Protein AF-A0A518EMJ4-F1 (afdb_monomer)

Organism: NCBI:txid2528018

Mean predicted aligned error: 8.9 Å

Foldseek 3Di:
DDDDDDDDDDDDDPPDPCPPPQAWFFDFDFAWDDFPLRRFKDKTKGHALALVVLTIKIKIAPADAFWKKWKKKAQAFDWDPCPPVAPIIDGHDPWIFTPPVDIDTCHPRRMDMDRDRQCFTGTPVGGHHDAAQGKMKMKMKIWGADPVGTHITIHGIIMGGRHHDQDAQQPAVVVLQQQQFFQGGRNQCQQDPPHVVQHHCHDHSVSNLVRAEQDADPDPQRGPQGCADALDLPSHQVLQLQPDVQGPTDRRPPPRGHRPGDSVSVVRCSNNGVHD

Radius of gyration: 27.5 Å; Cα contacts (8 Å, |Δi|>4): 639; chains: 1; bounding box: 57×83×75 Å

Nearest PDB structures (foldseek):
  8hre-assembly1_A  TM=3.319E-01  e=3.254E+00  Escherichia phage DT57C
  4zxb-assembly1_E  TM=2.803E-01  e=1.426E+00  Homo sapiens
  6hdv-assembly1_A  TM=2.742E-01  e=1.345E+00  Afifella pfennigii
  6pxv-assembly1_C  TM=2.688E-01  e=1.805E+00  Homo sapiens
  6h3j-assembly1_C  TM=2.020E-01  e=8.857E+00  Flavobacterium johnsoniae

Sequence (276 aa):
MKYFPSTLVALLAVTLAQAASAQQIGISFCSGSANSTGGPSVMVAAGSTNVSQNDVTLACSSLPQNVLGYFLVAPEADFVLNPGGSSGNLCIGGGIGRYAGSVLSSGSTGSVQFPVDLTSIPSPNGNVTVMPGEDFYFQFWHRDTSPTGATSNFSPGYVIDFAPAAPTFAADIWPMLAQSNIGAPACIICHGANGSGGLNLGFTAPMAYNALVNVSSTSGNCAGSIYVVPGDPSSSLMYDKLTNTPPSCGASMPFGGTFAGDTSLIRDWILSGAGM

Structure (mmCIF, N/CA/C/O backbone):
data_AF-A0A518EMJ4-F1
#
_entry.id   AF-A0A518EMJ4-F1
#
loop_
_atom_site.group_PDB
_atom_site.id
_atom_site.type_symbol
_atom_site.label_atom_id
_atom_site.label_alt_id
_atom_site.label_comp_id
_atom_site.label_asym_id
_atom_site.label_entity_id
_atom_site.label_seq_id
_atom_site.pdbx_PDB_ins_code
_atom_site.Cartn_x
_atom_site.Cartn_y
_atom_site.Cartn_z
_atom_site.occupancy
_atom_site.B_iso_or_equiv
_atom_site.auth_seq_id
_atom_site.auth_comp_id
_atom_site.auth_asym_id
_atom_site.auth_atom_id
_atom_site.pdbx_PDB_model_num
ATOM 1 N N . MET A 1 1 ? 23.838 -65.970 -1.223 1.00 37.06 1 MET A N 1
ATOM 2 C CA . MET A 1 1 ? 23.940 -64.606 -1.795 1.00 37.06 1 MET A CA 1
ATOM 3 C C . MET A 1 1 ? 22.702 -63.856 -1.323 1.00 37.06 1 MET A C 1
ATOM 5 O O . MET A 1 1 ? 21.617 -64.293 -1.647 1.00 37.06 1 MET A O 1
ATOM 9 N N . LYS A 1 2 ? 22.798 -63.051 -0.264 1.00 37.56 2 LYS A N 1
ATOM 10 C CA . LYS A 1 2 ? 23.221 -61.635 -0.228 1.00 37.56 2 LYS A CA 1
ATOM 11 C C . LYS A 1 2 ? 22.002 -60.679 -0.294 1.00 37.56 2 LYS A C 1
ATOM 13 O O . LYS A 1 2 ? 21.461 -60.467 -1.365 1.00 37.56 2 LYS A O 1
ATOM 18 N N . TYR A 1 3 ? 21.728 -60.079 0.872 1.00 32.44 3 TYR A N 1
ATOM 19 C CA . TYR A 1 3 ? 21.207 -58.728 1.166 1.00 32.44 3 TYR A CA 1
ATOM 20 C C . TYR A 1 3 ? 19.696 -58.404 1.314 1.00 32.44 3 TYR A C 1
ATOM 22 O O . TYR A 1 3 ? 18.847 -58.772 0.516 1.00 32.44 3 TYR A O 1
ATOM 30 N N . PHE A 1 4 ? 19.485 -57.678 2.423 1.00 37.44 4 PHE A N 1
ATOM 31 C CA . PHE A 1 4 ? 18.344 -57.073 3.134 1.00 37.44 4 PHE A CA 1
ATOM 32 C C . PHE A 1 4 ? 17.550 -55.966 2.375 1.00 37.44 4 PHE A C 1
ATOM 34 O O . PHE A 1 4 ? 17.957 -55.577 1.283 1.00 37.44 4 PHE A O 1
ATOM 41 N N . PRO A 1 5 ? 16.417 -55.467 2.938 1.00 43.94 5 PRO A N 1
ATOM 42 C CA . PRO A 1 5 ? 15.309 -54.818 2.229 1.00 43.94 5 PRO A CA 1
ATOM 43 C C . PRO A 1 5 ? 15.502 -53.306 2.043 1.00 43.94 5 PRO A C 1
ATOM 45 O O . PRO A 1 5 ? 16.275 -52.677 2.761 1.00 43.94 5 PRO A O 1
ATOM 48 N N . SER A 1 6 ? 14.743 -52.706 1.120 1.00 42.66 6 SER A N 1
ATOM 49 C CA . SER A 1 6 ? 14.658 -51.250 0.984 1.00 42.66 6 SER A CA 1
ATOM 50 C C . SER A 1 6 ? 13.206 -50.794 1.102 1.00 42.66 6 SER A C 1
ATOM 52 O O . SER A 1 6 ? 12.351 -51.096 0.272 1.00 42.66 6 SER A O 1
ATOM 54 N N . THR A 1 7 ? 12.950 -50.105 2.206 1.00 40.25 7 THR A N 1
ATOM 55 C CA . THR A 1 7 ? 11.782 -49.283 2.507 1.00 40.25 7 THR A CA 1
ATOM 56 C C . THR A 1 7 ? 11.542 -48.260 1.399 1.00 40.25 7 THR A C 1
ATOM 58 O O . THR A 1 7 ? 12.339 -47.334 1.240 1.00 40.25 7 THR A O 1
ATOM 61 N N . LEU A 1 8 ? 10.430 -48.382 0.668 1.00 40.44 8 LEU A N 1
ATOM 62 C CA . LEU A 1 8 ? 9.963 -47.304 -0.198 1.00 40.44 8 LEU A CA 1
ATOM 63 C C . LEU A 1 8 ? 9.140 -46.311 0.633 1.00 40.44 8 LEU A C 1
ATOM 65 O O . LEU A 1 8 ? 7.996 -46.553 1.006 1.00 40.44 8 LEU A O 1
ATOM 69 N N . VAL A 1 9 ? 9.837 -45.233 0.971 1.00 44.66 9 VAL A N 1
ATOM 70 C CA . VAL A 1 9 ? 9.407 -43.886 1.349 1.00 44.66 9 VAL A CA 1
ATOM 71 C C . VAL A 1 9 ? 7.919 -43.586 1.107 1.00 44.66 9 VAL A C 1
ATOM 73 O O . VAL A 1 9 ? 7.450 -43.537 -0.028 1.00 44.66 9 VAL A O 1
ATOM 76 N N . ALA A 1 10 ? 7.206 -43.286 2.195 1.00 43.09 10 ALA A N 1
ATOM 77 C CA . ALA A 1 10 ? 5.959 -42.537 2.155 1.00 43.09 10 ALA A CA 1
ATOM 78 C C . ALA A 1 10 ? 6.258 -41.104 1.687 1.00 43.09 10 ALA A C 1
ATOM 80 O O . ALA A 1 10 ? 6.980 -40.376 2.370 1.00 43.09 10 ALA A O 1
ATOM 81 N N . LEU A 1 11 ? 5.716 -40.696 0.537 1.00 35.22 11 LEU A N 1
ATOM 82 C CA . LEU A 1 11 ? 5.790 -39.314 0.067 1.00 35.22 11 LEU A CA 1
ATOM 83 C C . LEU A 1 11 ? 4.379 -38.729 -0.083 1.00 35.22 11 LEU A C 1
ATOM 85 O O . LEU A 1 11 ? 3.596 -39.151 -0.927 1.00 35.22 11 LEU A O 1
ATOM 89 N N . LEU A 1 12 ? 4.103 -37.796 0.828 1.00 37.62 12 LEU A N 1
ATOM 90 C CA . LEU A 1 12 ? 3.128 -36.707 0.843 1.00 37.62 12 LEU A CA 1
ATOM 91 C C . LEU A 1 12 ? 2.027 -36.671 -0.233 1.00 37.62 12 LEU A C 1
ATOM 93 O O . LEU A 1 12 ? 2.274 -36.374 -1.397 1.00 37.62 12 LEU A O 1
ATOM 97 N N . ALA A 1 13 ? 0.784 -36.700 0.246 1.00 38.31 13 ALA A N 1
ATOM 98 C CA . ALA A 1 13 ? -0.301 -35.912 -0.329 1.00 38.31 13 ALA A CA 1
ATOM 99 C C . ALA A 1 13 ? -1.017 -35.162 0.806 1.00 38.31 13 ALA A C 1
ATOM 101 O O . ALA A 1 13 ? -2.111 -35.527 1.225 1.00 38.31 13 ALA A O 1
ATOM 102 N N . VAL A 1 14 ? -0.370 -34.122 1.346 1.00 35.50 14 VAL A N 1
ATOM 103 C CA . VAL A 1 14 ? -1.102 -33.072 2.065 1.00 35.50 14 VAL A CA 1
ATOM 104 C C . VAL A 1 14 ? -1.681 -32.176 0.977 1.00 35.50 14 VAL A C 1
ATOM 106 O O . VAL A 1 14 ? -0.983 -31.349 0.398 1.00 35.50 14 VAL A O 1
ATOM 109 N N . THR A 1 15 ? -2.939 -32.415 0.620 1.00 41.97 15 THR A N 1
ATOM 110 C CA . THR A 1 15 ? -3.681 -31.536 -0.281 1.00 41.97 15 THR A CA 1
ATOM 111 C C . THR A 1 15 ? -3.827 -30.171 0.381 1.00 41.97 15 THR A C 1
ATOM 113 O O . THR A 1 15 ? -4.348 -30.071 1.492 1.00 41.97 15 THR A O 1
ATOM 116 N N . LEU A 1 16 ? -3.339 -29.146 -0.315 1.00 39.84 16 LEU A N 1
ATOM 117 C CA . LEU A 1 16 ? -3.425 -27.729 0.017 1.00 39.84 16 LEU A CA 1
ATOM 118 C C . LEU A 1 16 ? -4.871 -27.332 0.346 1.00 39.84 16 LEU A C 1
ATOM 120 O O . LEU A 1 16 ? -5.654 -27.003 -0.540 1.00 39.84 16 LEU A O 1
ATOM 124 N N . ALA A 1 17 ? -5.210 -27.294 1.631 1.00 34.31 17 ALA A N 1
ATOM 125 C CA . ALA A 1 17 ? -6.275 -26.434 2.120 1.00 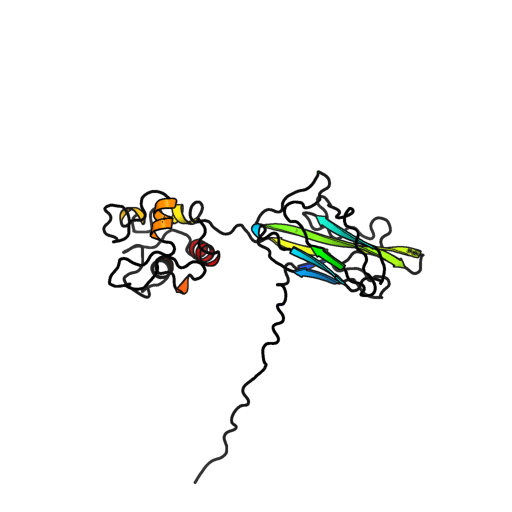34.31 17 ALA A CA 1
ATOM 126 C C . ALA A 1 17 ? -5.706 -25.014 2.262 1.00 34.31 17 ALA A C 1
ATOM 128 O O . ALA A 1 17 ? -5.586 -24.485 3.362 1.00 34.31 17 ALA A O 1
ATOM 129 N N . GLN A 1 18 ? -5.316 -24.402 1.142 1.00 36.72 18 GLN A N 1
ATOM 130 C CA . GLN A 1 18 ? -5.099 -22.962 1.098 1.00 36.72 18 GLN A CA 1
ATOM 131 C C . GLN A 1 18 ? -6.475 -22.328 0.871 1.00 36.72 18 GLN A C 1
ATOM 133 O O . GLN A 1 18 ? -6.820 -21.900 -0.228 1.00 36.72 18 GLN A O 1
ATOM 138 N N . ALA A 1 19 ? -7.303 -22.295 1.919 1.00 37.66 19 ALA A N 1
ATOM 139 C CA . ALA A 1 19 ? -8.223 -21.173 2.021 1.00 37.66 19 ALA A CA 1
ATOM 140 C C . ALA A 1 19 ? -7.326 -19.935 1.979 1.00 37.66 19 ALA A C 1
ATOM 142 O O . ALA A 1 19 ? -6.338 -19.895 2.716 1.00 37.66 19 ALA A O 1
ATOM 143 N N . ALA A 1 20 ? -7.584 -19.013 1.053 1.00 41.19 20 ALA A N 1
ATOM 144 C CA . ALA A 1 20 ? -6.852 -17.765 0.957 1.00 41.19 20 ALA A CA 1
ATOM 145 C C . ALA A 1 20 ? -6.819 -17.132 2.352 1.00 41.19 20 ALA A C 1
ATOM 147 O O . ALA A 1 20 ? -7.816 -16.592 2.828 1.00 41.19 20 ALA A O 1
ATOM 148 N N . SER A 1 21 ? -5.680 -17.268 3.032 1.00 44.16 21 SER A N 1
ATOM 149 C CA . SER A 1 21 ? -5.309 -16.359 4.095 1.00 44.16 21 SER A CA 1
ATOM 150 C C . SER A 1 21 ? -5.267 -15.023 3.382 1.00 44.16 21 SER A C 1
ATOM 152 O O . SER A 1 21 ? -4.354 -14.792 2.588 1.00 44.16 21 SER A O 1
ATOM 154 N N . ALA A 1 22 ? -6.323 -14.219 3.529 1.00 54.44 22 ALA A N 1
ATOM 155 C CA . ALA A 1 22 ? -6.248 -12.814 3.182 1.00 54.44 22 ALA A CA 1
ATOM 156 C C . ALA A 1 22 ? -4.970 -12.329 3.862 1.00 54.44 22 ALA A C 1
ATOM 158 O O . ALA A 1 22 ? -4.845 -12.486 5.078 1.00 54.44 22 ALA A O 1
ATOM 159 N N . GLN A 1 23 ? -3.982 -11.944 3.054 1.00 78.94 23 GLN A N 1
ATOM 160 C CA . GLN A 1 23 ? -2.608 -11.759 3.496 1.00 78.94 23 GLN A CA 1
ATOM 161 C C . GLN A 1 23 ? -2.627 -10.907 4.759 1.00 78.94 23 GLN A C 1
ATOM 163 O O . GLN A 1 23 ? -3.069 -9.759 4.718 1.00 78.94 23 GLN A O 1
ATOM 168 N N . GLN A 1 24 ? -2.244 -11.500 5.893 1.00 91.69 24 GLN A N 1
ATOM 169 C CA . GLN A 1 24 ? -2.189 -10.749 7.133 1.00 91.69 24 GLN A CA 1
ATOM 170 C C . GLN A 1 24 ? -1.117 -9.677 6.955 1.00 91.69 24 GLN A C 1
ATOM 172 O O . GLN A 1 24 ? 0.019 -9.986 6.594 1.00 91.69 24 GLN A O 1
ATOM 177 N N . ILE A 1 25 ? -1.499 -8.428 7.184 1.00 96.12 25 ILE A N 1
ATOM 178 C CA . ILE A 1 25 ? -0.614 -7.269 7.103 1.00 96.12 25 ILE A CA 1
ATOM 179 C C . ILE A 1 25 ? -0.417 -6.688 8.495 1.00 96.12 25 ILE A C 1
ATOM 181 O O . ILE A 1 25 ? -1.280 -6.833 9.366 1.00 96.12 25 ILE A O 1
ATOM 185 N N . GLY A 1 26 ? 0.718 -6.029 8.699 1.00 96.81 26 GLY A N 1
ATOM 186 C CA . GLY A 1 26 ? 1.056 -5.396 9.967 1.00 96.81 26 GLY A CA 1
ATOM 187 C C . GLY A 1 26 ? 1.336 -6.369 11.114 1.00 96.81 26 GLY A C 1
ATOM 188 O O . GLY A 1 26 ? 1.289 -7.592 10.963 1.00 96.81 26 GLY A O 1
ATOM 189 N N . ILE A 1 27 ? 1.641 -5.802 12.279 1.00 96.44 27 ILE A N 1
ATOM 190 C CA . ILE A 1 27 ? 2.005 -6.545 13.488 1.00 96.44 27 ILE A CA 1
ATOM 191 C C . ILE A 1 27 ? 1.440 -5.885 14.748 1.00 96.44 27 ILE A C 1
ATOM 193 O O . ILE A 1 27 ? 1.233 -4.675 14.817 1.00 96.44 27 ILE A O 1
ATOM 197 N N . SER A 1 28 ? 1.233 -6.687 15.793 1.00 96.88 28 SER A N 1
ATOM 198 C CA . SER A 1 28 ? 0.942 -6.166 17.130 1.00 96.88 28 SER A CA 1
ATOM 199 C C . SER A 1 28 ? 2.235 -5.655 17.772 1.00 96.88 28 SER A C 1
ATOM 201 O O . SER A 1 28 ? 3.187 -6.420 17.902 1.00 96.88 28 SER A O 1
ATOM 203 N N . PHE A 1 29 ? 2.257 -4.400 18.226 1.00 97.19 29 PHE A N 1
ATOM 204 C CA . PHE A 1 29 ? 3.436 -3.786 18.865 1.00 97.19 29 PHE A CA 1
ATOM 205 C C . PHE A 1 29 ? 3.233 -3.480 20.359 1.00 97.19 29 PHE A C 1
ATOM 207 O O . PHE A 1 29 ? 4.201 -3.335 21.100 1.00 97.19 29 PHE A O 1
ATOM 214 N N . CYS A 1 30 ? 1.982 -3.403 20.818 1.00 95.31 30 CYS A N 1
ATOM 215 C CA . CYS A 1 30 ? 1.628 -3.181 22.220 1.00 95.31 30 CYS A CA 1
ATOM 216 C C . CYS A 1 30 ? 0.661 -4.270 22.678 1.00 95.31 30 CYS A C 1
ATOM 218 O O . CYS A 1 30 ? -0.264 -4.602 21.940 1.00 95.31 30 CYS A O 1
ATOM 220 N N . SER A 1 31 ? 0.836 -4.817 23.881 1.00 94.75 31 SER A N 1
ATOM 221 C CA . SER A 1 31 ? -0.082 -5.820 24.429 1.00 94.75 31 SER A CA 1
ATOM 222 C C . SER A 1 31 ? -1.390 -5.192 24.923 1.00 94.75 31 SER A C 1
ATOM 224 O O . SER A 1 31 ? -1.417 -4.076 25.439 1.00 94.75 31 SER A O 1
ATOM 226 N N . GLY A 1 32 ? -2.495 -5.925 24.772 1.00 93.75 32 GLY A N 1
ATOM 227 C CA . GLY A 1 32 ? -3.792 -5.545 25.334 1.00 93.75 32 GLY A CA 1
ATOM 228 C C . GLY A 1 32 ? -3.930 -5.979 26.796 1.00 93.75 32 GLY A C 1
ATOM 229 O O . GLY A 1 32 ? -3.384 -7.010 27.197 1.00 93.75 32 GLY A O 1
ATOM 230 N N . SER A 1 33 ? -4.701 -5.225 27.580 1.00 97.12 33 SER A N 1
ATOM 231 C CA . SER A 1 33 ? -5.166 -5.663 28.903 1.00 97.12 33 SER A CA 1
ATOM 232 C C . SER A 1 33 ? -6.286 -6.696 28.761 1.00 97.12 33 SER A C 1
ATOM 234 O O . SER A 1 33 ? -7.012 -6.702 27.767 1.00 97.12 33 SER A O 1
ATOM 236 N N . ALA A 1 34 ? -6.470 -7.548 29.774 1.00 97.75 34 ALA A N 1
ATOM 237 C CA . ALA A 1 34 ? -7.623 -8.441 29.816 1.00 97.75 34 ALA A CA 1
ATOM 238 C C . ALA A 1 34 ? -8.934 -7.640 29.881 1.00 97.75 34 ALA A C 1
ATOM 240 O O . ALA A 1 34 ? -9.019 -6.652 30.613 1.00 97.75 34 ALA A O 1
ATOM 241 N N . ASN A 1 35 ? -9.940 -8.067 29.120 1.00 97.62 35 ASN A N 1
ATOM 242 C CA . ASN A 1 35 ? -11.309 -7.556 29.209 1.00 97.62 35 ASN A CA 1
ATOM 243 C C . ASN A 1 35 ? -12.196 -8.509 30.030 1.00 97.62 35 ASN A C 1
ATOM 245 O O . ASN A 1 35 ? -11.711 -9.517 30.552 1.00 97.62 35 ASN A O 1
ATOM 249 N N . SER A 1 36 ? -13.496 -8.224 30.157 1.00 97.69 36 SER A N 1
ATOM 250 C CA . SER A 1 36 ? -14.432 -9.066 30.932 1.00 97.69 36 SER A CA 1
ATOM 251 C C . SER A 1 36 ? -14.567 -10.524 30.469 1.00 97.69 36 SER A C 1
ATOM 253 O O . SER A 1 36 ? -15.137 -11.334 31.199 1.00 97.69 36 SER A O 1
ATOM 255 N N . THR A 1 37 ? -14.015 -10.901 29.312 1.00 96.94 37 THR A N 1
ATOM 256 C CA . THR A 1 37 ? -13.908 -12.310 28.890 1.00 96.94 37 THR A CA 1
ATOM 257 C C . THR A 1 37 ? -12.779 -13.076 29.591 1.00 96.94 37 THR A C 1
ATOM 259 O O . THR A 1 37 ? -12.697 -14.296 29.469 1.00 96.94 37 THR A O 1
ATOM 262 N N . GLY A 1 38 ? -11.915 -12.384 30.341 1.00 95.56 38 GLY A N 1
ATOM 263 C CA . GLY A 1 38 ? -10.793 -12.962 31.085 1.00 95.56 38 GLY A CA 1
ATOM 264 C C . GLY A 1 38 ? -9.448 -12.924 30.351 1.00 95.56 38 GLY A C 1
ATOM 265 O O . GLY A 1 38 ? -8.424 -13.222 30.962 1.00 95.56 38 GLY A O 1
ATOM 266 N N . GLY A 1 39 ? -9.423 -12.523 29.076 1.00 96.62 39 GLY A N 1
ATOM 267 C CA . GLY A 1 39 ? -8.205 -12.339 28.282 1.00 96.62 39 GLY A CA 1
ATOM 268 C C . GLY A 1 39 ? -8.230 -11.050 27.455 1.00 96.62 39 GLY A C 1
ATOM 269 O O . GLY A 1 39 ? -9.256 -10.364 27.414 1.00 96.62 39 GLY A O 1
ATOM 270 N N . PRO A 1 40 ? -7.099 -10.662 26.839 1.00 97.56 40 PRO A N 1
ATOM 271 C CA . PRO A 1 40 ? -7.067 -9.518 25.940 1.00 97.56 40 PRO A CA 1
ATOM 272 C C . PRO A 1 40 ? -7.821 -9.818 24.644 1.00 97.56 40 PRO A C 1
ATOM 274 O O . PRO A 1 40 ? -7.902 -10.967 24.200 1.00 97.56 40 PRO A O 1
ATOM 277 N N . SER A 1 41 ? -8.330 -8.763 24.009 1.00 97.88 41 SER A N 1
ATOM 278 C CA . SER A 1 41 ? -8.806 -8.877 22.628 1.00 97.88 41 SER A CA 1
ATOM 279 C C . 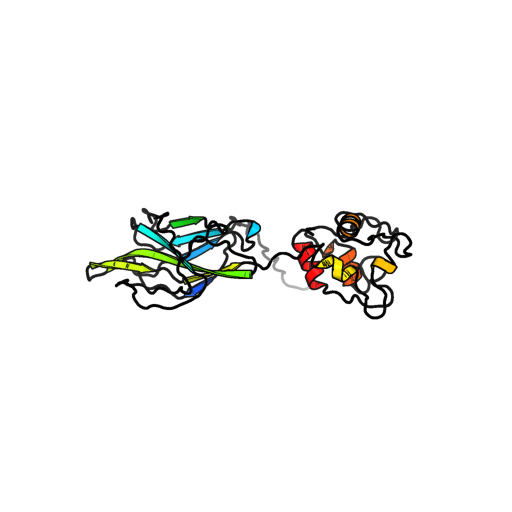SER A 1 41 ? -7.641 -9.138 21.665 1.00 97.88 41 SER A C 1
ATOM 281 O O . SER A 1 41 ? -6.475 -8.926 22.001 1.00 97.88 41 SER A O 1
ATOM 283 N N . VAL A 1 42 ? -7.951 -9.624 20.467 1.00 97.31 42 VAL A N 1
ATOM 284 C CA . VAL A 1 42 ? -6.968 -9.947 19.424 1.00 97.31 42 VAL A CA 1
ATOM 285 C C . VAL A 1 42 ? -7.198 -9.029 18.237 1.00 97.31 42 VAL A C 1
ATOM 287 O O . VAL A 1 42 ? -8.324 -8.927 17.763 1.00 97.31 42 VAL A O 1
ATOM 290 N N . MET A 1 43 ? -6.131 -8.391 17.762 1.00 97.19 43 MET A N 1
ATOM 291 C CA . MET A 1 43 ? -6.135 -7.522 16.586 1.00 97.19 43 MET A CA 1
ATOM 292 C C . MET A 1 43 ? -5.390 -8.175 15.437 1.00 97.19 43 MET A C 1
ATOM 294 O O . MET A 1 43 ? -4.286 -8.684 15.629 1.00 97.19 43 MET A O 1
ATOM 298 N N . VAL A 1 44 ? -5.980 -8.104 14.251 1.00 97.31 44 VAL A N 1
ATOM 299 C CA . VAL A 1 44 ? -5.333 -8.455 12.987 1.00 97.31 44 VAL A CA 1
ATOM 300 C C . VAL A 1 44 ? -5.772 -7.478 11.902 1.00 97.31 44 VAL A C 1
ATOM 302 O O . VAL A 1 44 ? -6.829 -6.849 12.004 1.00 97.31 44 VAL A O 1
ATOM 305 N N . ALA A 1 45 ? -4.976 -7.377 10.846 1.00 97.62 45 ALA A N 1
ATOM 306 C CA . ALA A 1 45 ? -5.347 -6.691 9.620 1.00 97.62 45 ALA A CA 1
ATOM 307 C C . ALA A 1 45 ? -5.069 -7.604 8.427 1.00 97.62 45 ALA A C 1
ATOM 309 O O . ALA A 1 45 ? -4.123 -8.393 8.458 1.00 97.62 45 ALA A O 1
ATOM 310 N N . ALA A 1 46 ? -5.883 -7.499 7.384 1.00 97.06 46 ALA A N 1
ATOM 311 C CA . ALA A 1 46 ? -5.698 -8.229 6.139 1.00 97.06 46 ALA A CA 1
ATOM 312 C C . ALA A 1 46 ? -5.913 -7.314 4.931 1.00 97.06 46 ALA A C 1
ATOM 314 O O . ALA A 1 46 ? -6.612 -6.304 5.043 1.00 97.06 46 ALA A O 1
ATOM 315 N N . GLY A 1 47 ? -5.326 -7.687 3.794 1.00 95.31 47 GLY A N 1
ATOM 316 C CA . GLY A 1 47 ? -5.425 -6.944 2.538 1.00 95.31 47 GLY A CA 1
ATOM 317 C C . GLY A 1 47 ? -4.043 -6.658 1.959 1.00 95.31 47 GLY A C 1
ATOM 318 O O . GLY A 1 47 ? -3.206 -7.559 1.885 1.00 95.31 47 GLY A O 1
ATOM 319 N N . SER A 1 48 ? -3.796 -5.411 1.570 1.00 93.94 48 SER A N 1
ATOM 320 C CA . SER A 1 48 ? -2.566 -4.961 0.928 1.00 93.94 48 SER A CA 1
ATOM 321 C C . SER A 1 48 ? -1.931 -3.769 1.638 1.00 93.94 48 SER A C 1
ATOM 323 O O . SER A 1 48 ? -2.608 -2.851 2.095 1.00 93.94 48 SER A O 1
ATOM 325 N N . THR A 1 49 ? -0.599 -3.754 1.666 1.00 94.56 49 THR A N 1
ATOM 326 C CA . THR A 1 49 ? 0.198 -2.591 2.076 1.00 94.56 49 THR A CA 1
ATOM 327 C C . THR A 1 49 ? 0.455 -1.616 0.923 1.00 94.56 49 THR A C 1
ATOM 329 O O . THR A 1 49 ? 1.042 -0.560 1.141 1.00 94.56 49 THR A O 1
ATOM 332 N N . ASN A 1 50 ? 0.019 -1.918 -0.306 1.00 91.88 50 ASN A N 1
ATOM 333 C CA . ASN A 1 50 ? 0.051 -0.962 -1.410 1.00 91.88 50 ASN A CA 1
ATOM 334 C C . ASN A 1 50 ? -1.148 -0.011 -1.304 1.00 91.88 50 ASN A C 1
ATOM 336 O O . ASN A 1 50 ? -2.282 -0.386 -1.611 1.00 91.88 50 ASN A O 1
ATOM 340 N N . VAL A 1 51 ? -0.879 1.242 -0.933 1.00 93.88 51 VAL A N 1
ATOM 341 C CA . VAL A 1 51 ? -1.911 2.262 -0.686 1.00 93.88 51 VAL A CA 1
ATOM 342 C C . VAL A 1 51 ? -2.840 2.503 -1.881 1.00 93.88 51 VAL A C 1
ATOM 344 O O . VAL A 1 51 ? -4.011 2.817 -1.691 1.00 93.88 51 VAL A O 1
ATOM 347 N N . SER A 1 52 ? -2.363 2.295 -3.116 1.00 90.31 52 SER A N 1
ATOM 348 C CA . SER A 1 52 ? -3.176 2.487 -4.329 1.00 90.31 52 SER A CA 1
ATOM 349 C C . SER A 1 52 ? -4.282 1.442 -4.497 1.00 90.31 52 SER A C 1
ATOM 351 O O . SER A 1 52 ? -5.249 1.690 -5.216 1.00 90.31 52 SER A O 1
ATOM 353 N N . GLN A 1 53 ? -4.163 0.287 -3.832 1.00 93.31 53 GLN A N 1
ATOM 354 C CA . GLN A 1 53 ? -5.192 -0.752 -3.863 1.00 93.31 53 GLN A CA 1
ATOM 355 C C . GLN A 1 53 ? -6.357 -0.448 -2.916 1.00 93.31 53 GLN A C 1
ATOM 357 O O . GLN A 1 53 ? -7.431 -1.008 -3.109 1.00 93.31 53 GLN A O 1
ATOM 362 N N . ASN A 1 54 ? -6.158 0.439 -1.931 1.00 95.94 54 ASN A N 1
ATOM 363 C CA . ASN A 1 54 ? -7.148 0.801 -0.912 1.00 95.94 54 ASN A CA 1
ATOM 364 C C . ASN A 1 54 ? -7.870 -0.419 -0.303 1.00 95.94 54 ASN A C 1
ATOM 366 O O . ASN A 1 54 ? -9.092 -0.438 -0.162 1.00 95.94 54 ASN A O 1
ATOM 370 N N . ASP A 1 55 ? -7.097 -1.464 -0.004 1.00 96.25 55 ASP A N 1
ATOM 371 C CA . ASP A 1 55 ? -7.598 -2.764 0.437 1.00 96.25 55 ASP A CA 1
ATOM 372 C C . ASP A 1 55 ? -7.008 -3.093 1.806 1.00 96.25 55 ASP A C 1
ATOM 374 O O . ASP A 1 55 ? -5.980 -3.753 1.915 1.00 96.25 55 ASP A O 1
ATOM 378 N N . VAL A 1 56 ? -7.627 -2.571 2.862 1.00 97.94 56 VAL A N 1
ATOM 379 C CA . VAL A 1 56 ? -7.269 -2.890 4.246 1.00 97.94 56 VAL A CA 1
ATOM 380 C C . VAL A 1 56 ? -8.539 -3.180 5.024 1.00 97.94 56 VAL A C 1
ATOM 382 O O . VAL A 1 56 ? -9.441 -2.350 5.097 1.00 97.94 56 VAL A O 1
ATOM 385 N N . THR A 1 57 ? -8.596 -4.345 5.662 1.00 98.38 57 THR A N 1
ATOM 386 C CA . THR A 1 57 ? -9.648 -4.695 6.620 1.00 98.38 57 THR A CA 1
ATOM 387 C C . THR A 1 57 ? -9.029 -4.990 7.976 1.00 98.38 57 THR A C 1
ATOM 389 O O . THR A 1 57 ? -8.242 -5.925 8.126 1.00 98.38 57 THR A O 1
ATOM 392 N N . LEU A 1 58 ? -9.411 -4.204 8.981 1.00 98.50 58 LEU A N 1
ATOM 393 C CA . LEU A 1 58 ? -9.091 -4.464 10.381 1.00 98.50 58 LEU A CA 1
ATOM 394 C C . LEU A 1 58 ? -10.103 -5.447 10.963 1.00 98.50 58 LEU A C 1
ATOM 396 O O . LEU A 1 58 ? -11.299 -5.355 10.683 1.00 98.50 58 LEU A O 1
ATOM 400 N N . ALA A 1 59 ? -9.649 -6.338 11.836 1.00 98.19 59 ALA A N 1
ATOM 401 C CA . ALA A 1 59 ? -10.520 -7.195 12.621 1.00 98.19 59 ALA A CA 1
ATOM 402 C C . ALA A 1 59 ? -10.079 -7.223 14.085 1.00 98.19 59 ALA A C 1
ATOM 404 O O . ALA A 1 59 ? -8.888 -7.233 14.397 1.00 98.19 59 ALA A O 1
ATOM 405 N N . CYS A 1 60 ? -11.066 -7.257 14.979 1.00 98.50 60 CYS A N 1
ATOM 406 C CA . CYS A 1 60 ? -10.843 -7.402 16.411 1.00 98.50 60 CYS A CA 1
ATOM 407 C C . CYS A 1 60 ? -11.742 -8.510 16.963 1.00 98.50 60 CYS A C 1
ATOM 409 O O . CYS A 1 60 ? -12.947 -8.502 16.711 1.00 98.50 60 CYS A O 1
ATOM 411 N N . SER A 1 61 ? -11.174 -9.469 17.692 1.00 98.44 61 SER A N 1
ATOM 412 C CA . SER A 1 61 ? -11.888 -10.612 18.278 1.00 98.44 61 SER A CA 1
ATOM 413 C C . SER A 1 61 ? -11.578 -10.784 19.766 1.00 98.44 61 SER A C 1
ATOM 415 O O . SER A 1 61 ? -10.797 -10.026 20.338 1.00 98.44 61 SER A O 1
ATOM 417 N N . SER A 1 62 ? -12.196 -11.781 20.408 1.00 98.06 62 SER A N 1
ATOM 418 C CA . SER A 1 62 ? -12.122 -11.984 21.866 1.00 98.06 62 SER A CA 1
ATOM 419 C C . SER A 1 62 ? -12.638 -10.764 22.644 1.00 98.06 62 SER A C 1
ATOM 421 O O . SER A 1 62 ? -12.123 -10.397 23.700 1.00 98.06 62 SER A O 1
ATOM 423 N N . LEU A 1 63 ? -13.650 -10.102 22.081 1.00 98.50 63 LEU A N 1
ATOM 424 C CA . LEU A 1 63 ? -14.379 -9.015 22.720 1.00 98.50 63 LEU A CA 1
ATOM 425 C C . LEU A 1 63 ? -15.513 -9.588 23.580 1.00 98.50 63 LEU A C 1
ATOM 427 O O . LEU A 1 63 ? -16.056 -10.649 23.247 1.00 98.50 63 LEU A O 1
ATOM 431 N N . PRO A 1 64 ? -15.954 -8.869 24.626 1.00 98.19 64 PRO A N 1
ATOM 432 C CA . PRO A 1 64 ? -17.219 -9.178 25.277 1.00 98.19 64 PRO A CA 1
ATOM 433 C C . PRO A 1 64 ? -18.347 -9.202 24.234 1.00 98.19 64 PRO A C 1
ATOM 435 O O . PRO A 1 64 ? -18.355 -8.404 23.294 1.00 98.19 64 PRO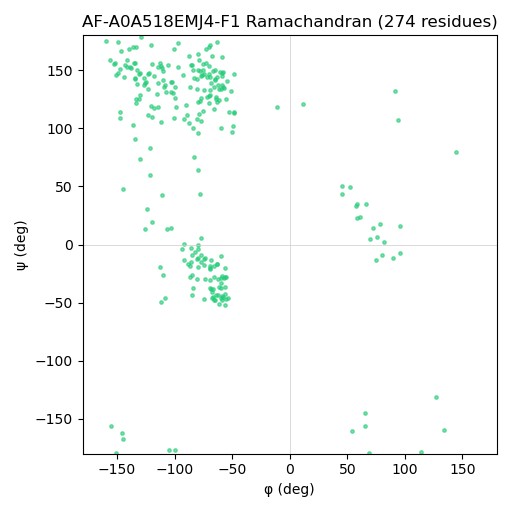 A O 1
ATOM 438 N N . GLN A 1 65 ? -19.287 -10.137 24.351 1.00 98.25 65 GLN A N 1
ATOM 439 C CA . GLN A 1 65 ? -20.385 -10.251 23.387 1.00 98.25 65 GLN A CA 1
ATOM 440 C C . GLN A 1 65 ? -21.367 -9.083 23.524 1.00 98.25 65 GLN A C 1
ATOM 442 O O . GLN A 1 65 ? -21.646 -8.616 24.626 1.00 98.25 65 GLN A O 1
ATOM 447 N N . ASN A 1 66 ? -21.944 -8.666 22.397 1.00 97.75 66 ASN A N 1
ATOM 448 C CA . ASN A 1 66 ? -22.977 -7.629 22.309 1.00 97.75 66 ASN A CA 1
ATOM 449 C C . ASN A 1 66 ? -22.562 -6.264 22.890 1.00 97.75 66 ASN A C 1
ATOM 451 O O . ASN A 1 66 ? -23.402 -5.529 23.414 1.00 97.75 66 ASN A O 1
ATOM 455 N N . VAL A 1 67 ? -21.280 -5.905 22.789 1.00 98.44 67 VAL A N 1
ATOM 456 C CA . VAL A 1 67 ? -20.782 -4.583 23.190 1.00 98.44 67 VAL A CA 1
ATOM 457 C C . VAL A 1 67 ? -20.467 -3.723 21.979 1.00 98.44 67 VAL A C 1
ATOM 459 O O . VAL A 1 67 ? -20.178 -4.217 20.890 1.00 98.44 67 VAL A O 1
ATOM 462 N N . LEU A 1 68 ? -20.525 -2.411 22.189 1.00 98.50 68 LEU A N 1
ATOM 463 C CA . LEU A 1 68 ? -20.185 -1.429 21.171 1.00 98.50 68 LEU A CA 1
ATOM 464 C C . LEU A 1 68 ? -18.721 -1.014 21.279 1.00 98.50 68 LEU A C 1
ATOM 466 O O . LEU A 1 68 ? -18.191 -0.870 22.383 1.00 98.50 68 LEU A O 1
ATOM 470 N N . GLY A 1 69 ? -18.109 -0.739 20.135 1.00 98.44 69 GLY A N 1
ATOM 471 C CA . GLY A 1 69 ? -16.757 -0.209 20.038 1.00 98.44 69 GLY A CA 1
ATOM 472 C C . GLY A 1 69 ? -16.503 0.470 18.698 1.00 98.44 69 GLY A C 1
ATOM 473 O O . GLY A 1 69 ? -17.361 0.472 17.818 1.00 98.44 69 GLY A O 1
ATOM 474 N N . TYR A 1 70 ? -15.333 1.076 18.555 1.00 98.69 70 TYR A N 1
ATOM 475 C CA . TYR A 1 70 ? -14.888 1.686 17.306 1.00 98.69 70 TYR A CA 1
ATOM 476 C C . TYR A 1 70 ? -13.360 1.694 17.230 1.00 98.69 70 TYR A C 1
ATOM 478 O O . TYR A 1 70 ? -12.663 1.661 18.248 1.00 98.69 70 TYR A O 1
ATOM 486 N N . PHE A 1 71 ? -12.842 1.739 16.005 1.00 98.69 71 PHE A N 1
ATOM 487 C CA . PHE A 1 71 ? -11.408 1.818 15.762 1.00 98.69 71 PHE A CA 1
ATOM 488 C C . PHE A 1 71 ? -10.877 3.235 16.000 1.00 98.69 71 PHE A C 1
ATOM 490 O O . PHE A 1 71 ? -11.532 4.246 15.725 1.00 98.69 71 PHE A O 1
ATOM 497 N N . LEU A 1 72 ? -9.656 3.279 16.503 1.00 98.69 72 LEU A N 1
ATOM 498 C CA . LEU A 1 72 ? -8.796 4.441 16.609 1.00 98.69 72 LEU A CA 1
ATOM 499 C C . LEU A 1 72 ? -7.635 4.269 15.639 1.00 98.69 72 LEU A C 1
ATOM 501 O O . LEU A 1 72 ? -7.236 3.141 15.343 1.00 98.69 72 LEU A O 1
ATOM 505 N N . VAL A 1 73 ? -7.102 5.390 15.176 1.00 98.69 73 VAL A N 1
ATOM 506 C CA . VAL A 1 73 ? -5.979 5.439 14.243 1.00 98.69 73 VAL A CA 1
ATOM 507 C C . VAL A 1 73 ? -5.092 6.629 14.574 1.00 98.69 73 VAL A C 1
ATOM 509 O O . VAL A 1 73 ? -5.599 7.665 15.002 1.00 98.69 73 VAL A O 1
ATOM 512 N N . ALA A 1 74 ? -3.783 6.488 14.424 1.00 98.31 74 ALA A N 1
ATOM 513 C CA . ALA A 1 74 ? -2.840 7.563 14.683 1.00 98.31 74 ALA A CA 1
ATOM 514 C C . ALA A 1 74 ? -1.527 7.359 13.900 1.00 98.31 74 ALA A C 1
ATOM 516 O O . ALA A 1 74 ? -1.240 6.225 13.514 1.00 98.31 74 ALA A O 1
ATOM 517 N N . PRO A 1 75 ? -0.740 8.424 13.666 1.00 97.31 75 PRO A N 1
ATOM 518 C CA . PRO A 1 75 ? 0.534 8.338 12.946 1.00 97.31 75 PRO A CA 1
ATOM 519 C C . PRO A 1 75 ? 1.708 7.885 13.827 1.00 97.31 75 PRO A C 1
ATOM 521 O O . PRO A 1 75 ? 2.803 7.684 13.320 1.00 97.31 75 PRO A O 1
ATOM 524 N N . GLU A 1 76 ? 1.514 7.752 15.143 1.00 98.06 76 GLU A N 1
ATOM 525 C CA . GLU A 1 76 ? 2.591 7.415 16.078 1.00 98.06 76 GLU A CA 1
ATOM 526 C C . GLU A 1 76 ? 2.141 6.381 17.117 1.00 98.06 76 GLU A C 1
ATOM 528 O O . GLU A 1 76 ? 0.970 6.322 17.514 1.00 98.06 76 GLU A O 1
ATOM 533 N N . ALA A 1 77 ? 3.101 5.601 17.614 1.00 97.94 77 ALA A N 1
ATOM 534 C CA . ALA A 1 77 ? 2.946 4.843 18.848 1.00 97.94 77 ALA A CA 1
ATOM 535 C C . ALA A 1 77 ? 3.029 5.775 20.068 1.00 97.94 77 ALA A C 1
ATOM 537 O O . ALA A 1 77 ? 3.781 6.746 20.079 1.00 97.94 77 ALA A O 1
ATOM 538 N N . ASP A 1 78 ? 2.289 5.448 21.122 1.00 97.88 78 ASP A N 1
ATOM 539 C CA . ASP A 1 78 ? 2.344 6.139 22.416 1.00 97.88 78 ASP A CA 1
ATOM 540 C C . ASP A 1 78 ? 1.989 5.142 23.528 1.00 97.88 78 ASP A C 1
ATOM 542 O O . ASP A 1 78 ? 1.737 3.966 23.264 1.00 97.88 78 ASP A O 1
ATOM 546 N N . PHE A 1 79 ? 1.968 5.566 24.785 1.00 97.75 79 PHE A N 1
ATOM 547 C CA . PHE A 1 79 ? 1.445 4.756 25.871 1.00 97.75 79 PHE A CA 1
ATOM 548 C C . PHE A 1 79 ? 0.806 5.619 26.956 1.00 97.75 79 PHE A C 1
ATOM 550 O O . PHE A 1 79 ? 1.482 6.262 27.758 1.00 97.75 79 PHE A O 1
ATOM 557 N N . VAL A 1 80 ? -0.521 5.553 27.041 1.00 98.06 80 VAL A N 1
ATOM 558 C CA . VAL A 1 80 ? -1.298 6.161 28.119 1.00 98.06 80 VAL A CA 1
ATOM 559 C C . VAL A 1 80 ? -1.960 5.062 28.935 1.00 98.06 80 VAL A C 1
ATOM 561 O O . VAL A 1 80 ? -2.795 4.298 28.440 1.00 98.06 80 VAL A O 1
ATOM 564 N N . LEU A 1 81 ? -1.589 5.003 30.211 1.00 97.56 81 LEU A N 1
ATOM 565 C CA . LEU A 1 81 ? -2.151 4.062 31.169 1.00 97.56 81 LEU A CA 1
ATOM 566 C C . LEU A 1 81 ? -3.593 4.461 31.520 1.00 97.56 81 LEU A C 1
ATOM 568 O O . LEU A 1 81 ? -3.839 5.593 31.938 1.00 97.56 81 LEU A O 1
ATOM 572 N N . ASN A 1 82 ? -4.532 3.522 31.375 1.00 95.62 82 ASN A N 1
ATOM 573 C CA . ASN A 1 82 ? -5.929 3.642 31.822 1.00 95.62 82 ASN A CA 1
ATOM 574 C C . ASN A 1 82 ? -6.634 4.982 31.485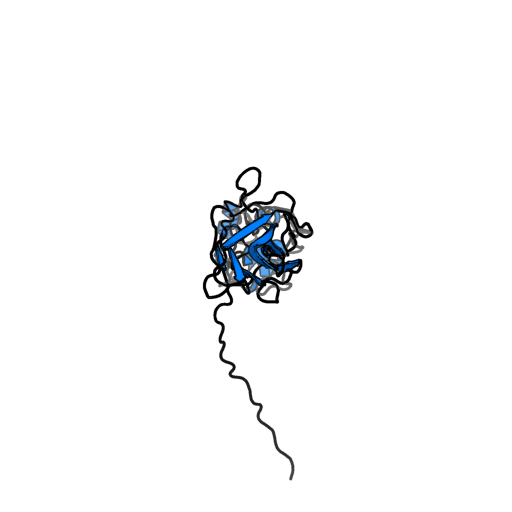 1.00 95.62 82 ASN A C 1
ATOM 576 O O . ASN A 1 82 ? -7.247 5.605 32.364 1.00 95.62 82 ASN A O 1
ATOM 580 N N . PRO A 1 83 ? -6.596 5.461 30.225 1.00 96.81 83 PRO A N 1
ATOM 581 C CA . PRO A 1 83 ? -7.116 6.779 29.883 1.00 96.81 83 PRO A CA 1
ATOM 582 C C . PRO A 1 83 ? -8.630 6.840 30.090 1.00 96.81 83 PRO A C 1
ATOM 584 O O . PRO A 1 83 ? -9.367 5.926 29.714 1.00 96.81 83 PRO A O 1
ATOM 587 N N . GLY A 1 84 ? -9.103 7.930 30.698 1.00 92.88 84 GLY A N 1
ATOM 588 C CA . GLY A 1 84 ? -10.532 8.148 30.948 1.00 92.88 84 GLY A CA 1
ATOM 589 C C . GLY A 1 84 ? -11.185 7.092 31.850 1.00 92.88 84 GLY A C 1
ATOM 590 O O . GLY A 1 84 ? -12.391 6.884 31.748 1.00 92.88 84 GLY A O 1
ATOM 591 N N . GLY A 1 85 ? -10.408 6.398 32.693 1.00 94.12 85 GLY A N 1
ATOM 592 C CA . GLY A 1 85 ? -10.908 5.312 33.546 1.00 94.12 85 GLY A CA 1
ATOM 593 C C . GLY A 1 85 ? -11.106 3.976 32.817 1.00 94.12 85 GLY A C 1
ATOM 594 O O . GLY A 1 85 ? -11.824 3.104 33.312 1.00 94.12 85 GLY A O 1
ATOM 595 N N . SER A 1 86 ? -10.501 3.813 31.636 1.00 97.12 86 SER A N 1
ATOM 596 C CA . SER A 1 86 ? -10.441 2.533 30.925 1.00 97.12 86 SER A CA 1
ATOM 597 C C . SER A 1 86 ? -9.654 1.490 31.720 1.00 97.12 86 SER A C 1
ATOM 599 O O . SER A 1 86 ? -8.634 1.804 32.327 1.00 97.12 86 SER A O 1
ATOM 601 N N . SER A 1 87 ? -10.084 0.231 31.660 1.00 97.19 87 SER A N 1
ATOM 602 C CA . SER A 1 87 ? -9.316 -0.911 32.176 1.00 97.19 87 SER A CA 1
ATOM 603 C C . SER A 1 87 ? -8.130 -1.272 31.267 1.00 97.19 87 SER A C 1
ATOM 605 O O . SER A 1 87 ? -7.190 -1.942 31.697 1.00 97.19 87 SER A O 1
ATOM 607 N N . GLY A 1 88 ? -8.153 -0.803 30.016 1.00 97.12 88 GLY A N 1
ATOM 608 C CA . GLY A 1 88 ? -7.081 -0.969 29.035 1.00 97.12 88 GLY A CA 1
ATOM 609 C C . GLY A 1 88 ? -6.144 0.229 28.938 1.00 97.12 88 GLY A C 1
ATOM 610 O O . GLY A 1 88 ? -6.414 1.291 29.498 1.00 97.12 88 GLY A O 1
ATOM 611 N N . ASN A 1 89 ? -5.080 0.064 28.151 1.00 97.94 89 ASN A N 1
ATOM 612 C CA . ASN A 1 89 ? -4.097 1.106 27.855 1.00 97.94 89 ASN A CA 1
ATOM 613 C C . ASN A 1 89 ? -4.207 1.552 26.397 1.00 97.94 89 ASN A C 1
ATOM 615 O O . ASN A 1 89 ? -4.415 0.730 25.504 1.00 97.94 89 ASN A O 1
ATOM 619 N N . LEU A 1 90 ? -4.039 2.850 26.164 1.00 98.44 90 LEU A N 1
ATOM 620 C CA . LEU A 1 90 ? -4.003 3.422 24.822 1.00 98.44 90 LEU A CA 1
ATOM 621 C C . LEU A 1 90 ? -2.561 3.431 24.329 1.00 98.44 90 LEU A C 1
ATOM 623 O O . LEU A 1 90 ? -1.721 4.053 24.971 1.00 98.44 90 LEU A O 1
ATOM 627 N N . CYS A 1 91 ? -2.284 2.752 23.215 1.00 98.31 91 CYS A N 1
ATOM 628 C CA . CYS A 1 91 ? -0.911 2.566 22.733 1.00 98.31 91 CYS A CA 1
ATOM 629 C C . CYS A 1 91 ? -0.551 3.409 21.491 1.00 98.31 91 CYS A C 1
ATOM 631 O O . CYS A 1 91 ? 0.434 3.120 20.816 1.00 98.31 91 CYS A O 1
ATOM 633 N N . ILE A 1 92 ? -1.368 4.400 21.131 1.00 98.44 92 ILE A N 1
ATOM 634 C CA . ILE A 1 92 ? -1.206 5.206 19.907 1.00 98.44 92 ILE A CA 1
ATOM 635 C C . ILE A 1 92 ? -1.342 6.701 20.225 1.00 98.44 92 ILE A C 1
ATOM 637 O O . ILE A 1 92 ? -2.089 7.053 21.141 1.00 98.44 92 ILE A O 1
ATOM 641 N N . GLY A 1 93 ? -0.658 7.565 19.467 1.00 97.12 93 GLY A N 1
ATOM 642 C CA . GLY A 1 93 ? -0.537 9.009 19.718 1.00 97.12 93 GLY A CA 1
ATOM 643 C C . GLY A 1 93 ? -0.235 9.843 18.463 1.00 97.12 93 GLY A C 1
ATOM 644 O O . GLY A 1 93 ? -0.626 9.475 17.364 1.00 97.12 93 GLY A O 1
ATOM 645 N N . GLY A 1 94 ? 0.362 11.030 18.607 1.00 90.50 94 GLY A N 1
ATOM 646 C CA . GLY A 1 94 ? 0.714 11.919 17.477 1.00 90.50 94 GLY A CA 1
ATOM 647 C C . GLY A 1 94 ? -0.454 12.677 16.812 1.00 90.50 94 GLY A C 1
ATOM 648 O O . GLY A 1 94 ? -0.249 13.648 16.091 1.00 90.50 94 GLY A O 1
ATOM 649 N N . GLY A 1 95 ? -1.702 12.292 17.092 1.00 94.69 95 GLY A N 1
ATOM 650 C CA . GLY A 1 95 ? -2.904 12.927 16.547 1.00 94.69 95 GLY A CA 1
ATOM 651 C C . GLY A 1 95 ? -3.995 11.898 16.298 1.00 94.69 95 GLY A C 1
ATOM 652 O O . GLY A 1 95 ? -4.189 11.446 15.176 1.00 94.69 95 GLY A O 1
ATOM 653 N N . ILE A 1 96 ? -4.704 11.505 17.357 1.00 98.12 96 ILE A N 1
ATOM 654 C CA . ILE A 1 96 ? -5.591 10.339 17.306 1.00 98.12 96 ILE A CA 1
ATOM 655 C C . ILE A 1 96 ? -6.880 10.653 16.544 1.00 98.12 96 ILE A C 1
ATOM 657 O O . ILE A 1 96 ? -7.735 11.418 17.001 1.00 98.12 96 ILE A O 1
ATOM 661 N N . GLY A 1 97 ? -7.040 9.981 15.413 1.00 98.25 97 GLY A N 1
ATOM 662 C CA . GLY A 1 97 ? -8.286 9.816 14.690 1.00 98.25 97 GLY A CA 1
ATOM 663 C C . GLY A 1 97 ? -9.227 8.821 15.354 1.00 98.25 97 GLY A C 1
ATOM 664 O O . GLY A 1 97 ? -8.815 7.855 16.002 1.00 98.25 97 GLY A O 1
ATOM 665 N N . ARG A 1 98 ? -10.530 9.039 15.170 1.00 97.50 98 ARG A N 1
ATOM 666 C CA . ARG A 1 98 ? -11.576 8.156 15.692 1.00 97.50 98 ARG A CA 1
ATOM 667 C C . ARG A 1 98 ? -12.562 7.822 14.592 1.00 97.50 98 ARG A C 1
ATOM 669 O O . ARG A 1 98 ? -13.222 8.720 14.075 1.00 97.50 98 ARG A O 1
ATOM 676 N N . TYR A 1 99 ? -12.788 6.538 14.346 1.00 97.88 99 TYR A N 1
ATOM 677 C CA . TYR A 1 99 ? -13.908 6.073 13.525 1.00 97.88 99 TYR A CA 1
ATOM 678 C C . TYR A 1 99 ? -15.227 6.096 14.318 1.00 97.88 99 TYR A C 1
ATOM 680 O O . TYR A 1 99 ? -16.020 5.162 14.274 1.00 97.88 99 TYR A O 1
ATOM 688 N N . ALA A 1 100 ? -15.477 7.170 15.075 1.00 91.44 100 ALA A N 1
ATOM 689 C CA . ALA A 1 100 ? -16.634 7.295 15.963 1.00 91.44 100 ALA A CA 1
ATOM 690 C C . ALA A 1 100 ? -17.973 7.417 15.207 1.00 91.44 100 ALA A C 1
ATOM 692 O O . ALA A 1 100 ? -19.022 7.156 15.787 1.00 91.44 100 ALA A O 1
ATOM 693 N N . GLY A 1 101 ? -17.943 7.778 13.917 1.00 91.88 101 GLY A N 1
ATOM 694 C CA . GLY A 1 101 ? -19.102 7.688 13.018 1.00 91.88 101 GLY A CA 1
ATOM 695 C C . GLY A 1 101 ? -19.438 6.254 12.583 1.00 91.88 101 GLY A C 1
ATOM 696 O O . GLY A 1 101 ? -20.529 6.015 12.076 1.00 91.88 101 GLY A O 1
ATOM 697 N N . SER A 1 102 ? -18.533 5.303 12.832 1.00 94.88 102 SER A N 1
ATOM 698 C CA . SER A 1 102 ? -18.631 3.894 12.440 1.00 94.88 102 SER A CA 1
ATOM 699 C C . SER A 1 102 ? -18.571 2.994 13.677 1.00 94.88 102 SER A C 1
ATOM 701 O O . SER A 1 102 ? -17.666 2.176 13.834 1.00 94.88 102 SER A O 1
ATOM 703 N N . VAL A 1 103 ? -19.524 3.171 14.597 1.00 97.56 103 VAL A N 1
ATOM 704 C CA . VAL A 1 103 ? -19.637 2.322 15.793 1.00 97.56 103 VAL A CA 1
ATOM 705 C C . VAL A 1 103 ? -20.071 0.912 15.391 1.00 97.56 103 VAL A C 1
ATOM 707 O O . VAL A 1 103 ? -21.079 0.731 14.711 1.00 97.56 103 VAL A O 1
ATOM 710 N N . LEU A 1 104 ? -19.331 -0.090 15.858 1.00 98.31 104 LEU A N 1
ATOM 711 C CA . LEU A 1 104 ? -19.543 -1.504 15.559 1.00 98.31 104 LEU A CA 1
ATOM 712 C C . LEU A 1 104 ? -20.052 -2.243 16.797 1.00 98.31 104 LEU A C 1
ATOM 714 O O . LEU A 1 104 ? -19.704 -1.896 17.927 1.00 98.31 104 LEU A O 1
ATOM 718 N N . SER A 1 105 ? -20.850 -3.288 16.577 1.00 98.25 105 SER A N 1
ATOM 719 C CA . SER A 1 105 ? -21.268 -4.234 17.615 1.00 98.25 105 SER A CA 1
ATOM 720 C C . SER A 1 105 ? -20.470 -5.525 17.485 1.00 98.25 105 SER A C 1
ATOM 722 O O . SER A 1 105 ? -20.403 -6.087 16.393 1.00 98.25 105 SER A O 1
ATOM 724 N N . SER A 1 106 ? -19.915 -6.022 18.592 1.00 98.19 106 SER A N 1
ATOM 725 C CA . SER A 1 106 ? -19.214 -7.315 18.634 1.00 98.19 106 SER A CA 1
ATOM 726 C C . SER A 1 106 ? -20.143 -8.521 18.441 1.00 98.19 106 SER A C 1
ATOM 728 O O . SER A 1 106 ? -19.669 -9.640 18.232 1.00 98.19 106 SER A O 1
ATOM 730 N N . GLY A 1 107 ? -21.461 -8.303 18.527 1.00 98.19 107 GLY A N 1
ATOM 731 C CA . GLY A 1 107 ? -22.489 -9.322 18.339 1.00 98.19 107 GLY A CA 1
ATOM 732 C C . GLY A 1 107 ? -22.312 -10.550 19.235 1.00 98.19 107 GLY A C 1
ATOM 733 O O . GLY A 1 107 ? -21.604 -10.536 20.244 1.00 98.19 107 GLY A O 1
ATOM 734 N N . SER A 1 108 ? -22.951 -11.650 18.845 1.00 97.50 108 SER A N 1
ATOM 735 C CA . SER A 1 108 ? -22.845 -12.929 19.551 1.00 97.50 108 SER A CA 1
ATOM 736 C C . SER A 1 108 ? -21.505 -13.636 19.335 1.00 97.50 108 SER A C 1
ATOM 738 O O . SER A 1 108 ? -21.222 -14.614 20.017 1.00 97.50 108 SER A O 1
ATOM 740 N N . THR A 1 109 ? -20.679 -13.189 18.388 1.00 96.75 109 THR A N 1
ATOM 741 C CA . THR A 1 109 ? -19.372 -13.799 18.100 1.00 96.75 109 THR A CA 1
ATOM 742 C C . THR A 1 109 ? -18.231 -13.156 18.884 1.00 96.75 109 THR A C 1
ATOM 744 O O . THR A 1 109 ? -17.147 -13.727 18.933 1.00 96.75 109 THR A O 1
ATOM 747 N N . GLY A 1 110 ? -18.452 -11.994 19.512 1.00 98.12 110 GLY A N 1
ATOM 748 C CA . GLY A 1 110 ? -17.391 -11.269 20.214 1.00 98.12 110 GLY A CA 1
ATOM 749 C C . GLY A 1 110 ? -16.319 -10.748 19.253 1.00 98.12 110 GLY A C 1
ATOM 750 O O . GLY A 1 110 ? -15.132 -10.759 19.583 1.00 98.12 110 GLY A O 1
ATOM 751 N N . SER A 1 111 ? -16.719 -10.343 18.043 1.00 98.25 111 SER A N 1
ATOM 752 C CA . SER A 1 111 ? -15.793 -9.950 16.978 1.00 98.25 111 SER A CA 1
ATOM 753 C C . SER A 1 111 ? -16.355 -8.860 16.071 1.00 98.25 111 SER A C 1
ATOM 755 O O . SER A 1 111 ? -17.556 -8.821 15.820 1.00 98.25 111 SER A O 1
ATOM 757 N N . VAL A 1 112 ? -15.476 -8.038 15.504 1.00 98.56 112 VAL A N 1
ATOM 758 C CA . VAL A 1 112 ? -15.808 -6.997 14.522 1.00 98.56 112 VAL A CA 1
ATOM 759 C C . VAL A 1 112 ? -14.832 -7.022 13.347 1.00 98.56 112 VAL A C 1
ATOM 761 O O . VAL A 1 112 ? -13.692 -7.461 13.493 1.00 98.56 112 VAL A O 1
ATOM 764 N N . GLN A 1 113 ? -15.279 -6.512 12.201 1.00 98.12 113 GLN A N 1
ATOM 765 C CA . GLN A 1 113 ? -14.449 -6.224 11.031 1.00 98.12 113 GLN A CA 1
ATOM 766 C C . GLN A 1 113 ? -14.747 -4.809 10.535 1.00 98.12 113 GLN A C 1
ATOM 768 O O . GLN A 1 113 ? -15.883 -4.344 10.651 1.00 98.12 113 GLN A O 1
ATOM 773 N N . PHE A 1 114 ? -13.736 -4.133 9.999 1.00 98.31 114 PHE A N 1
ATOM 774 C CA . PHE A 1 114 ? -13.848 -2.765 9.514 1.00 98.31 114 PHE A CA 1
ATOM 775 C C . PHE A 1 114 ? -12.929 -2.529 8.310 1.00 98.31 114 PHE A C 1
ATOM 777 O O . PHE A 1 114 ? -11.707 -2.569 8.480 1.00 98.31 114 PHE A O 1
ATOM 784 N N . PRO A 1 115 ? -13.484 -2.282 7.111 1.00 98.06 115 PRO A N 1
ATOM 785 C CA . PRO A 1 115 ? -12.690 -1.820 5.984 1.00 98.06 115 PRO A CA 1
ATOM 786 C C . PRO A 1 115 ? -12.213 -0.388 6.246 1.00 98.06 115 PRO A C 1
ATOM 788 O O . PRO A 1 115 ? -12.994 0.473 6.655 1.00 98.06 115 PRO A O 1
ATOM 791 N N . VAL A 1 116 ? -10.929 -0.143 6.018 1.00 98.12 116 VAL A N 1
ATOM 792 C CA . VAL A 1 116 ? -10.290 1.163 6.175 1.00 98.12 116 VAL A CA 1
ATOM 793 C C . VAL A 1 116 ? -10.165 1.810 4.804 1.00 98.12 116 VAL A C 1
ATOM 795 O O . VAL A 1 116 ? -9.588 1.222 3.895 1.00 98.12 116 VAL A O 1
ATOM 798 N N . ASP A 1 117 ? -10.671 3.035 4.672 1.00 97.75 117 ASP A N 1
ATOM 799 C CA . ASP A 1 117 ? -10.415 3.868 3.499 1.00 97.75 117 ASP A CA 1
ATOM 800 C C . ASP A 1 117 ? -9.122 4.664 3.708 1.00 97.75 117 ASP A C 1
ATOM 802 O O . ASP A 1 117 ? -9.091 5.655 4.443 1.00 97.75 117 ASP A O 1
ATOM 806 N N . LEU A 1 118 ? -8.053 4.229 3.043 1.00 97.94 118 LEU A N 1
ATOM 807 C CA . LEU A 1 118 ? -6.726 4.839 3.087 1.00 97.94 118 LEU A CA 1
ATOM 808 C C . LEU A 1 118 ? -6.712 6.264 2.526 1.00 97.94 118 LEU A C 1
ATOM 810 O O . LEU A 1 118 ? -5.781 7.016 2.795 1.00 97.94 118 LEU A O 1
ATOM 814 N N . THR A 1 119 ? -7.740 6.671 1.779 1.00 97.81 119 THR A N 1
ATOM 815 C CA . THR A 1 119 ? -7.857 8.045 1.275 1.00 97.81 119 THR A CA 1
ATOM 816 C C . THR A 1 119 ? -8.504 8.999 2.280 1.00 97.81 119 THR A C 1
ATOM 818 O O . THR A 1 119 ? -8.481 10.212 2.073 1.00 97.81 119 THR A O 1
ATOM 821 N N . SER A 1 120 ? -9.047 8.470 3.383 1.00 97.31 120 SER A N 1
ATOM 822 C CA . SER A 1 120 ? -9.914 9.199 4.307 1.00 97.31 120 SER A CA 1
ATOM 823 C C . SER A 1 120 ? -9.708 8.773 5.769 1.00 97.31 120 SER A C 1
ATOM 825 O O . SER A 1 120 ? -10.663 8.543 6.516 1.00 97.31 120 SER A O 1
ATOM 827 N N . ILE A 1 121 ? -8.451 8.693 6.207 1.00 97.94 121 ILE A N 1
ATOM 828 C CA . ILE A 1 121 ? -8.097 8.399 7.597 1.00 97.94 121 ILE A CA 1
ATOM 829 C C . ILE A 1 121 ? -8.474 9.596 8.479 1.00 97.94 121 ILE A C 1
ATOM 831 O O . ILE A 1 121 ? -7.984 10.700 8.245 1.00 97.94 121 ILE A O 1
ATOM 835 N N . PRO A 1 122 ? -9.323 9.443 9.510 1.00 98.06 122 PRO A N 1
ATOM 836 C CA . PRO A 1 122 ? -9.650 10.546 10.400 1.00 98.06 122 PRO A CA 1
ATOM 837 C C . PRO A 1 122 ? -8.408 10.999 11.175 1.00 98.06 122 PRO A C 1
ATOM 839 O O . PRO A 1 122 ? -7.624 10.182 11.643 1.00 98.06 122 PRO A O 1
ATOM 842 N N . SER A 1 123 ? -8.277 12.304 11.389 1.00 96.44 123 SER A N 1
ATOM 843 C CA . SER A 1 123 ? -7.317 12.908 12.317 1.00 96.44 123 SER A CA 1
ATOM 844 C C . SER A 1 123 ? -7.982 14.079 13.059 1.00 96.44 123 SER A C 1
ATOM 846 O O . SER A 1 123 ? -9.065 14.521 12.655 1.00 96.44 123 SER A O 1
ATOM 848 N N . PRO A 1 124 ? -7.370 14.631 14.123 1.00 95.38 124 PRO A N 1
ATOM 849 C CA . PRO A 1 124 ? -7.914 15.794 14.828 1.00 95.38 124 PRO A CA 1
ATOM 850 C C . PRO A 1 124 ? -8.161 17.020 13.935 1.00 95.38 124 PRO A C 1
ATOM 852 O O . PRO A 1 124 ? -9.053 17.811 14.229 1.00 95.38 124 PRO A O 1
ATOM 855 N N . ASN A 1 125 ? -7.398 17.164 12.846 1.00 93.69 125 ASN A N 1
ATOM 856 C CA . ASN A 1 125 ? -7.441 18.326 11.954 1.00 93.69 125 ASN A CA 1
ATOM 857 C C . ASN A 1 125 ? -8.197 18.059 10.638 1.00 93.69 125 ASN A C 1
ATOM 859 O O . ASN A 1 125 ? -8.088 18.844 9.698 1.00 93.69 125 ASN A O 1
ATOM 863 N N . GLY A 1 126 ? -8.960 16.966 10.563 1.00 94.62 126 GLY A N 1
ATOM 864 C CA . GLY A 1 126 ? -9.648 16.520 9.350 1.00 94.62 126 GLY A CA 1
ATOM 865 C C . GLY A 1 126 ? -9.095 15.200 8.823 1.00 94.62 126 GLY A C 1
ATOM 866 O O . GLY A 1 126 ? -8.215 14.593 9.431 1.00 94.62 126 GLY A O 1
ATOM 867 N N . ASN A 1 127 ? -9.641 14.723 7.710 1.00 96.50 127 ASN A N 1
ATOM 868 C CA . ASN A 1 127 ? -9.224 13.445 7.146 1.00 96.50 127 ASN A CA 1
ATOM 869 C C . ASN A 1 127 ? -7.921 13.606 6.351 1.00 96.50 127 ASN A C 1
ATOM 871 O O . ASN A 1 127 ? -7.723 14.616 5.675 1.00 96.50 127 ASN A O 1
ATOM 875 N N . VAL A 1 128 ? -7.049 12.607 6.442 1.00 97.25 128 VAL A N 1
ATOM 876 C CA . VAL A 1 128 ? -5.765 12.526 5.741 1.00 97.25 128 VAL A CA 1
ATOM 877 C C . VAL A 1 128 ? -5.736 11.293 4.841 1.00 97.25 128 VAL A C 1
ATOM 879 O O . VAL A 1 128 ? -6.455 10.320 5.071 1.00 97.25 128 VAL A O 1
ATOM 882 N N . THR A 1 129 ? -4.908 11.339 3.804 1.00 97.75 129 THR A N 1
ATOM 883 C CA . THR A 1 129 ? -4.637 10.199 2.925 1.00 97.75 129 THR A CA 1
ATOM 884 C C . THR A 1 129 ? -3.320 9.555 3.339 1.00 97.75 129 THR A C 1
ATOM 886 O O . THR A 1 129 ? -2.352 10.274 3.568 1.00 97.75 129 THR A O 1
ATOM 889 N N . VAL A 1 130 ? -3.293 8.225 3.416 1.00 97.56 130 VAL A N 1
ATOM 890 C CA . VAL A 1 130 ? -2.070 7.448 3.639 1.00 97.56 130 VAL A CA 1
ATOM 891 C C . VAL A 1 130 ? -1.189 7.525 2.398 1.00 97.56 130 VAL A C 1
ATOM 893 O O . VAL A 1 130 ? -1.637 7.220 1.287 1.00 97.56 130 VAL A O 1
ATOM 896 N N . MET A 1 131 ? 0.071 7.888 2.589 1.00 95.75 131 MET A N 1
ATOM 897 C CA . MET A 1 131 ? 1.080 7.920 1.540 1.00 95.75 131 MET A CA 1
ATOM 898 C C . MET A 1 131 ? 1.929 6.639 1.549 1.00 95.75 131 MET A C 1
ATOM 900 O O . MET A 1 131 ? 2.094 6.001 2.590 1.00 95.75 131 MET A O 1
ATOM 904 N N . PRO A 1 132 ? 2.489 6.227 0.395 1.00 93.00 132 PRO A N 1
ATOM 905 C CA . PRO A 1 132 ? 3.402 5.090 0.354 1.00 93.00 132 PRO A CA 1
ATOM 906 C C . PRO A 1 132 ? 4.611 5.301 1.277 1.00 93.00 132 PRO A C 1
ATOM 908 O O . PRO A 1 132 ? 5.224 6.369 1.248 1.00 93.00 132 PRO A O 1
ATOM 911 N N . GLY A 1 133 ? 4.988 4.272 2.036 1.00 92.94 133 GLY A N 1
ATOM 912 C CA . GLY A 1 133 ? 6.092 4.330 2.998 1.00 92.94 133 GLY A CA 1
ATOM 913 C C . GLY A 1 133 ? 5.738 4.939 4.359 1.00 92.94 133 GLY A C 1
ATOM 914 O O . GLY A 1 133 ? 6.637 5.085 5.181 1.00 92.94 133 GLY A O 1
ATOM 915 N N . GLU A 1 134 ? 4.479 5.322 4.592 1.00 96.88 134 GLU A N 1
ATOM 916 C CA . GLU A 1 134 ? 4.008 5.735 5.918 1.00 96.88 134 GLU A CA 1
ATOM 917 C C . GLU A 1 134 ? 3.592 4.538 6.775 1.00 96.88 134 GLU A C 1
ATOM 919 O O . GLU A 1 134 ? 3.121 3.517 6.268 1.00 96.88 134 GLU A O 1
ATOM 924 N N . ASP A 1 135 ? 3.665 4.725 8.091 1.00 97.06 135 ASP A N 1
ATOM 925 C CA . ASP A 1 135 ? 3.150 3.780 9.074 1.00 97.06 135 ASP A CA 1
ATOM 926 C C . ASP A 1 135 ? 1.896 4.371 9.726 1.00 97.06 135 ASP A C 1
ATOM 928 O O . ASP A 1 135 ? 1.860 5.548 10.095 1.00 97.06 135 ASP A O 1
ATOM 932 N N . PHE A 1 136 ? 0.862 3.548 9.909 1.00 98.38 136 PHE A N 1
ATOM 933 C CA . PHE A 1 136 ? -0.294 3.918 10.727 1.00 98.38 136 PHE A CA 1
ATOM 934 C C . PHE A 1 136 ? -0.549 2.900 11.829 1.00 98.38 136 PHE A C 1
ATOM 936 O O . PHE A 1 136 ? -0.495 1.682 11.636 1.00 98.38 136 PHE A O 1
ATOM 943 N N . TYR A 1 137 ? -0.900 3.432 12.995 1.0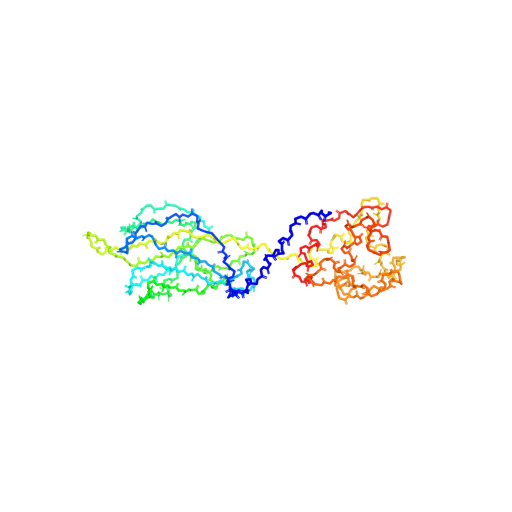0 98.69 137 TYR A N 1
ATOM 944 C CA . TYR A 1 137 ? -1.136 2.680 14.212 1.00 98.69 137 TYR A CA 1
ATOM 945 C C . TYR A 1 137 ? -2.626 2.645 14.521 1.00 98.69 137 TYR A C 1
ATOM 947 O O . TYR A 1 137 ? -3.298 3.674 14.541 1.00 98.69 137 TYR A O 1
ATOM 955 N N . PHE A 1 138 ? -3.145 1.459 14.806 1.00 98.69 138 PHE A N 1
ATOM 956 C CA . PHE A 1 138 ? -4.554 1.192 15.036 1.00 98.69 138 PHE A CA 1
ATOM 957 C C . PHE A 1 138 ? -4.774 0.546 16.400 1.00 98.69 138 PHE A C 1
ATOM 959 O O . PHE A 1 138 ? -3.971 -0.255 16.885 1.00 98.69 138 PHE A O 1
ATOM 966 N N . GLN A 1 139 ? -5.912 0.859 17.010 1.00 98.56 139 GLN A N 1
ATOM 967 C CA . GLN A 1 139 ? -6.374 0.192 18.223 1.00 98.56 139 GLN A CA 1
ATOM 968 C C . GLN A 1 139 ? -7.901 0.201 18.268 1.00 98.56 139 GLN A C 1
ATOM 970 O O . GLN A 1 139 ? -8.532 1.154 17.821 1.00 98.56 139 GLN A O 1
ATOM 975 N N . PHE A 1 140 ? -8.526 -0.838 18.810 1.00 98.75 140 PHE A N 1
ATOM 976 C CA . PHE A 1 140 ? -9.974 -0.897 18.973 1.00 98.75 140 PHE A CA 1
ATOM 977 C C . PHE A 1 140 ? -10.371 -0.532 20.403 1.00 98.75 140 PHE A C 1
ATOM 979 O O . PHE A 1 140 ? -10.014 -1.230 21.355 1.00 98.75 140 PHE A O 1
ATOM 986 N N . TRP A 1 141 ? -11.139 0.546 20.555 1.00 98.56 141 TRP A N 1
ATOM 987 C CA . TRP A 1 141 ? -11.791 0.882 21.818 1.00 98.56 141 TRP A CA 1
ATOM 988 C C . TRP A 1 141 ? -13.140 0.169 21.898 1.00 98.56 141 TRP A C 1
ATOM 990 O O . TRP A 1 141 ? -13.914 0.197 20.941 1.00 98.56 141 TRP A O 1
ATOM 1000 N N . HIS A 1 142 ? -13.458 -0.431 23.043 1.00 98.56 142 HIS A N 1
ATOM 1001 C CA . HIS A 1 142 ? -14.744 -1.091 23.261 1.00 98.56 142 HIS A CA 1
ATOM 1002 C C . HIS A 1 142 ? -15.284 -0.870 24.669 1.00 98.56 142 HIS A C 1
ATOM 1004 O O . HIS A 1 142 ? -14.536 -0.666 25.627 1.00 98.56 142 HIS A O 1
ATOM 1010 N N . ARG A 1 143 ? -16.613 -0.927 24.796 1.00 98.38 143 ARG A N 1
ATOM 1011 C CA . ARG A 1 143 ? -17.283 -1.003 26.096 1.00 98.38 143 ARG A CA 1
ATOM 1012 C C . ARG A 1 143 ? -16.924 -2.315 26.780 1.00 98.38 143 ARG A C 1
ATOM 1014 O O . ARG A 1 143 ? -16.857 -3.359 26.136 1.00 98.38 143 ARG A O 1
ATOM 1021 N N . ASP A 1 144 ? -16.742 -2.240 28.088 1.00 98.25 144 ASP A N 1
ATOM 1022 C CA . ASP A 1 144 ? -16.389 -3.385 28.913 1.00 98.25 144 ASP A CA 1
ATOM 1023 C C . ASP A 1 144 ? -16.974 -3.211 30.324 1.00 98.25 144 ASP A C 1
ATOM 1025 O O . ASP A 1 144 ? -17.547 -2.169 30.664 1.00 98.25 144 ASP A O 1
ATOM 1029 N N . THR A 1 145 ? -16.838 -4.228 31.163 1.00 97.12 145 THR A N 1
ATOM 1030 C CA . THR A 1 145 ? -17.250 -4.186 32.569 1.00 97.12 145 THR A CA 1
ATOM 1031 C C . THR A 1 145 ? -16.167 -4.777 33.453 1.00 97.12 145 THR A C 1
ATOM 1033 O O . THR A 1 145 ? -15.538 -5.764 33.093 1.00 97.12 145 THR A O 1
ATOM 1036 N N . SER A 1 146 ? -15.982 -4.210 34.637 1.00 93.62 146 SER A N 1
ATOM 1037 C CA . SER A 1 146 ? -15.102 -4.741 35.674 1.00 93.62 146 SER A CA 1
ATOM 1038 C C . SER A 1 146 ? -15.913 -5.030 36.947 1.00 93.62 146 SER A C 1
ATOM 1040 O O . SER A 1 146 ? -17.073 -4.619 37.052 1.00 93.62 146 SER A O 1
ATOM 1042 N N . PRO A 1 147 ? -15.322 -5.682 37.966 1.00 91.31 147 PRO A N 1
ATOM 1043 C CA . PRO A 1 147 ? -15.977 -5.855 39.264 1.00 91.31 147 PRO A CA 1
ATOM 1044 C C . PRO A 1 147 ? -16.412 -4.541 39.937 1.00 91.31 147 PRO A C 1
ATOM 1046 O O . PRO A 1 147 ? -17.274 -4.567 40.811 1.00 91.31 147 PRO A O 1
ATOM 1049 N N . THR A 1 148 ? -15.830 -3.398 39.553 1.00 90.88 148 THR A N 1
ATOM 1050 C CA . THR A 1 148 ? -16.168 -2.075 40.102 1.00 90.88 148 THR A CA 1
ATOM 1051 C C . THR A 1 148 ? -17.230 -1.325 39.293 1.00 90.88 148 THR A C 1
ATOM 1053 O O . THR A 1 148 ? -17.668 -0.259 39.724 1.00 90.88 148 THR A O 1
ATOM 1056 N N . GLY A 1 149 ? -17.682 -1.869 38.157 1.00 94.75 149 GLY A N 1
ATOM 1057 C CA . GLY A 1 149 ? -18.771 -1.310 37.356 1.00 94.75 149 GLY A CA 1
ATOM 1058 C C . GLY A 1 149 ? -18.482 -1.265 35.855 1.00 94.75 149 GLY A C 1
ATOM 1059 O O . GLY A 1 149 ? -17.646 -1.996 35.326 1.00 94.75 149 GLY A O 1
ATOM 1060 N N . ALA A 1 150 ? -19.213 -0.404 35.145 1.00 96.94 150 ALA A N 1
ATOM 1061 C CA . ALA A 1 150 ? -19.003 -0.187 33.717 1.00 96.94 150 ALA A CA 1
ATOM 1062 C C . ALA A 1 150 ? -17.663 0.516 33.456 1.00 96.94 150 ALA A C 1
ATOM 1064 O O . ALA A 1 150 ? -17.294 1.457 34.157 1.00 96.94 150 ALA A O 1
ATOM 1065 N N . THR A 1 151 ? -16.954 0.083 32.418 1.00 97.69 151 THR A N 1
ATOM 1066 C CA . THR A 1 151 ? -15.660 0.636 32.009 1.00 97.69 151 THR A CA 1
ATOM 1067 C C . THR A 1 151 ? -15.545 0.596 30.480 1.00 97.69 151 THR A C 1
ATOM 1069 O O . THR A 1 151 ? -16.521 0.411 29.746 1.00 97.69 151 THR A O 1
ATOM 1072 N N . SER A 1 152 ? -14.339 0.816 29.982 1.00 98.19 152 SER A N 1
ATOM 1073 C CA . SER A 1 152 ? -13.965 0.512 28.613 1.00 98.19 152 SER A CA 1
ATOM 1074 C C . SER A 1 152 ? -12.633 -0.209 28.599 1.00 98.19 152 SER A C 1
ATOM 1076 O O . SER A 1 152 ? -11.964 -0.311 29.629 1.00 98.19 152 SER A O 1
ATOM 1078 N N . ASN A 1 153 ? -12.264 -0.726 27.441 1.00 98.38 153 ASN A N 1
ATOM 1079 C CA . ASN A 1 153 ? -10.997 -1.395 27.261 1.00 98.38 153 ASN A CA 1
ATOM 1080 C C . ASN A 1 153 ? -10.477 -1.162 25.842 1.00 98.38 153 ASN A C 1
ATOM 1082 O O . ASN A 1 153 ? -11.194 -0.674 24.961 1.00 98.38 153 ASN A O 1
ATOM 1086 N N . PHE A 1 154 ? -9.209 -1.491 25.644 1.00 98.50 154 PHE A N 1
ATOM 1087 C CA . PHE A 1 154 ? -8.515 -1.346 24.379 1.00 98.50 154 PHE A CA 1
ATOM 1088 C C . PHE A 1 154 ? -7.969 -2.691 23.934 1.00 98.50 154 PHE A C 1
ATOM 1090 O O . PHE A 1 154 ? -7.584 -3.537 24.742 1.00 98.50 154 PHE A O 1
ATOM 1097 N N . SER A 1 155 ? -7.931 -2.882 22.626 1.00 98.50 155 SER A N 1
ATOM 1098 C CA . SER A 1 155 ? -7.173 -3.973 22.039 1.00 98.50 155 SER A CA 1
ATOM 1099 C C . SER A 1 155 ? -5.663 -3.763 22.153 1.00 98.50 155 SER A C 1
ATOM 1101 O O . SER A 1 155 ? -5.216 -2.659 22.475 1.00 98.50 155 SER A O 1
ATOM 1103 N N . PRO A 1 156 ? -4.850 -4.785 21.831 1.00 98.44 156 PRO A N 1
ATOM 1104 C CA . PRO A 1 156 ? -3.450 -4.579 21.489 1.00 98.44 156 PRO A CA 1
ATOM 1105 C C . PRO A 1 156 ? -3.293 -3.454 20.458 1.00 98.44 156 PRO A C 1
ATOM 1107 O O . PRO A 1 156 ? -4.175 -3.252 19.614 1.00 98.44 156 PRO A O 1
ATOM 1110 N N . GLY A 1 157 ? -2.187 -2.719 20.548 1.00 98.25 157 GLY A N 1
ATOM 1111 C CA . GLY A 1 157 ? -1.798 -1.757 19.519 1.00 98.25 157 GLY A CA 1
ATOM 1112 C C . GLY A 1 157 ? -1.273 -2.502 18.297 1.00 98.25 157 GLY A C 1
ATOM 1113 O O . GLY A 1 157 ? -0.456 -3.416 18.442 1.00 98.25 157 GLY A O 1
ATOM 1114 N N . TYR A 1 158 ? -1.743 -2.119 17.114 1.00 98.56 158 TYR A N 1
ATOM 1115 C CA . TYR A 1 158 ? -1.403 -2.752 15.844 1.00 98.56 158 TYR A CA 1
ATOM 1116 C C . TYR A 1 158 ? -0.815 -1.718 14.886 1.00 98.56 158 TYR A C 1
ATOM 1118 O O . TYR A 1 158 ? -1.367 -0.631 14.777 1.00 98.56 158 TYR A O 1
ATOM 1126 N N . VAL A 1 159 ? 0.285 -2.026 14.210 1.00 98.56 159 VAL A N 1
ATOM 1127 C CA . VAL A 1 159 ? 0.905 -1.139 13.215 1.00 98.56 159 VAL A CA 1
ATOM 1128 C C . VAL A 1 159 ? 0.811 -1.782 11.840 1.00 98.56 159 VAL A C 1
ATOM 1130 O O . VAL A 1 159 ? 0.965 -2.999 11.718 1.00 98.56 159 VAL A O 1
ATOM 1133 N N . ILE A 1 160 ? 0.506 -0.978 10.825 1.00 98.31 160 ILE A N 1
ATOM 1134 C CA . ILE A 1 160 ? 0.600 -1.360 9.418 1.00 98.31 160 ILE A CA 1
ATOM 1135 C C . ILE A 1 160 ? 1.625 -0.439 8.772 1.00 98.31 160 ILE A C 1
ATOM 1137 O O . ILE A 1 160 ? 1.398 0.769 8.701 1.00 98.31 160 ILE A O 1
ATOM 1141 N N . ASP A 1 161 ? 2.700 -1.046 8.279 1.00 97.00 161 ASP A N 1
ATOM 1142 C CA . ASP A 1 161 ? 3.735 -0.369 7.507 1.00 97.00 161 ASP A CA 1
ATOM 1143 C C . ASP A 1 161 ? 3.321 -0.429 6.030 1.00 97.00 161 ASP A C 1
ATOM 1145 O O . ASP A 1 161 ? 3.237 -1.516 5.434 1.00 97.00 161 ASP A O 1
ATOM 1149 N N . PHE A 1 162 ? 2.980 0.715 5.435 1.00 96.00 162 PHE A N 1
ATOM 1150 C CA . PHE A 1 162 ? 2.559 0.757 4.039 1.00 96.00 162 PHE A CA 1
ATOM 1151 C C . PHE A 1 162 ? 3.774 0.724 3.119 1.00 96.00 162 PHE A C 1
ATOM 1153 O O . PHE A 1 162 ? 4.756 1.438 3.312 1.00 96.00 162 PHE A O 1
ATOM 1160 N N . ALA A 1 163 ? 3.708 -0.114 2.085 1.00 90.31 163 ALA A N 1
ATOM 1161 C CA . ALA A 1 163 ? 4.821 -0.310 1.174 1.00 90.31 163 ALA A CA 1
ATOM 1162 C C . ALA A 1 163 ? 5.215 1.023 0.511 1.00 90.31 163 ALA A C 1
ATOM 1164 O O . ALA A 1 163 ? 4.336 1.845 0.215 1.00 90.31 163 ALA A O 1
ATOM 1165 N N . PRO A 1 164 ? 6.515 1.244 0.245 1.00 87.62 164 PRO A N 1
ATOM 1166 C CA . PRO A 1 164 ? 6.945 2.394 -0.535 1.00 87.62 164 PRO A CA 1
ATOM 1167 C C . PRO A 1 164 ? 6.294 2.370 -1.921 1.00 87.62 164 PRO A C 1
ATOM 1169 O O . PRO A 1 164 ? 5.824 1.331 -2.399 1.00 87.62 164 PRO A O 1
ATOM 1172 N N . ALA A 1 165 ? 6.278 3.526 -2.583 1.00 85.88 165 ALA A N 1
ATOM 1173 C CA . ALA A 1 165 ? 5.767 3.613 -3.941 1.00 85.88 165 ALA A CA 1
ATOM 1174 C C . ALA A 1 165 ? 6.551 2.647 -4.839 1.00 85.88 165 ALA A C 1
ATOM 1176 O O . ALA A 1 165 ? 7.780 2.588 -4.774 1.00 85.88 165 ALA A O 1
ATOM 1177 N N . ALA A 1 166 ? 5.835 1.888 -5.671 1.00 86.31 166 ALA A N 1
ATOM 1178 C CA . ALA A 1 166 ? 6.485 1.071 -6.683 1.00 86.31 166 ALA A CA 1
ATOM 1179 C C . ALA A 1 166 ? 7.316 1.983 -7.605 1.00 86.31 166 ALA A C 1
ATOM 1181 O O . ALA A 1 166 ? 6.810 3.041 -7.996 1.00 86.31 166 ALA A O 1
ATOM 1182 N N . PRO A 1 167 ? 8.546 1.589 -7.983 1.00 92.75 167 PRO A N 1
ATOM 1183 C CA . PRO A 1 167 ? 9.327 2.381 -8.920 1.00 92.75 167 PRO A CA 1
ATOM 1184 C C . PRO A 1 167 ? 8.588 2.504 -10.257 1.00 92.75 167 PRO A C 1
ATOM 1186 O O . PRO A 1 167 ? 7.873 1.585 -10.666 1.00 92.75 167 PRO A O 1
ATOM 1189 N N . THR A 1 168 ? 8.780 3.623 -10.946 1.00 94.81 168 THR A N 1
ATOM 1190 C CA . THR A 1 168 ? 8.186 3.932 -12.253 1.00 94.81 168 THR A CA 1
ATOM 1191 C C . THR A 1 168 ? 9.263 4.021 -13.320 1.00 94.81 168 THR A C 1
ATOM 1193 O O . THR A 1 168 ? 10.415 4.377 -13.051 1.00 94.81 168 THR A O 1
ATOM 1196 N N . PHE A 1 169 ? 8.907 3.732 -14.569 1.00 97.56 169 PHE A N 1
ATOM 1197 C CA . PHE A 1 169 ? 9.885 3.833 -15.638 1.00 97.56 169 PHE A CA 1
ATOM 1198 C C . PHE A 1 169 ? 10.366 5.272 -15.828 1.00 97.56 169 PHE A C 1
ATOM 1200 O O . PHE A 1 169 ? 11.561 5.505 -15.990 1.00 97.56 169 PHE A O 1
ATOM 1207 N N . ALA A 1 170 ? 9.454 6.242 -15.808 1.00 96.88 170 ALA A N 1
ATOM 1208 C CA . ALA A 1 170 ? 9.770 7.631 -16.094 1.00 96.88 170 ALA A CA 1
ATOM 1209 C C . ALA A 1 170 ? 10.657 8.281 -15.027 1.00 96.88 170 ALA A C 1
ATOM 1211 O O . ALA A 1 170 ? 11.612 8.975 -15.387 1.00 96.88 170 ALA A O 1
ATOM 1212 N N . ALA A 1 171 ? 10.340 8.082 -13.745 1.00 94.75 171 ALA A N 1
ATOM 1213 C CA . ALA A 1 171 ? 11.064 8.735 -12.660 1.00 94.75 171 ALA A CA 1
ATOM 1214 C C . ALA A 1 171 ? 12.334 7.974 -12.269 1.00 94.75 171 ALA A C 1
ATOM 1216 O O . ALA A 1 171 ? 13.355 8.606 -12.006 1.00 94.75 171 ALA A O 1
ATOM 1217 N N . ASP A 1 172 ? 12.287 6.640 -12.279 1.00 95.94 172 ASP A N 1
ATOM 1218 C CA . ASP A 1 172 ? 13.323 5.825 -11.645 1.00 95.94 172 ASP A CA 1
ATOM 1219 C C . ASP A 1 172 ? 14.209 5.118 -12.673 1.00 95.94 172 ASP A C 1
ATOM 1221 O O . ASP A 1 172 ? 15.436 5.161 -12.579 1.00 95.94 172 ASP A O 1
ATOM 1225 N N . ILE A 1 173 ? 13.620 4.505 -13.705 1.00 97.50 173 ILE A N 1
ATOM 1226 C CA . ILE A 1 173 ? 14.379 3.658 -14.642 1.00 97.50 173 ILE A CA 1
ATOM 1227 C C . ILE A 1 173 ? 15.030 4.459 -15.767 1.00 97.50 173 ILE A C 1
ATOM 1229 O O . ILE A 1 173 ? 16.193 4.235 -16.109 1.00 97.50 173 ILE A O 1
ATOM 1233 N N . TRP A 1 174 ? 14.310 5.412 -16.351 1.00 97.44 174 TRP A N 1
ATOM 1234 C CA . TRP A 1 174 ? 14.791 6.198 -17.481 1.00 97.44 174 TRP A CA 1
ATOM 1235 C C . TRP A 1 174 ? 16.088 6.964 -17.178 1.00 97.44 174 TRP A C 1
ATOM 1237 O O . TRP A 1 174 ? 17.010 6.871 -17.997 1.00 97.44 174 TRP A O 1
ATOM 1247 N N . PRO A 1 175 ? 16.245 7.647 -16.024 1.00 97.44 175 PRO A N 1
ATOM 1248 C CA . PRO A 1 175 ? 17.517 8.279 -15.679 1.00 97.44 175 PRO A CA 1
ATOM 1249 C C . PRO A 1 175 ? 18.687 7.289 -15.669 1.00 97.44 175 PRO A C 1
ATOM 1251 O O . PRO A 1 175 ? 19.772 7.627 -16.140 1.00 97.44 175 PRO A O 1
ATOM 1254 N N . MET A 1 176 ? 18.460 6.045 -15.227 1.00 96.25 176 MET A N 1
ATOM 1255 C CA . MET A 1 176 ? 19.490 5.002 -15.219 1.00 96.25 176 MET A CA 1
ATOM 1256 C C . MET A 1 176 ? 19.887 4.530 -16.624 1.00 96.25 176 MET A C 1
ATOM 1258 O O . MET A 1 176 ? 21.037 4.152 -16.836 1.00 96.25 176 MET A O 1
ATOM 1262 N N . LEU A 1 177 ? 18.972 4.565 -17.597 1.00 95.56 177 LEU A N 1
ATOM 1263 C CA . LEU A 1 177 ? 19.275 4.232 -18.997 1.00 95.56 177 LEU A CA 1
ATOM 1264 C C . LEU A 1 177 ? 19.927 5.401 -19.754 1.00 95.56 177 LEU A C 1
ATOM 1266 O O . LEU A 1 177 ? 20.699 5.190 -20.695 1.00 95.56 177 LEU A O 1
ATOM 1270 N N . ALA A 1 178 ? 19.608 6.635 -19.361 1.00 95.06 178 ALA A N 1
ATOM 1271 C CA . ALA A 1 178 ? 20.104 7.852 -19.996 1.00 95.06 178 ALA A CA 1
ATOM 1272 C C . ALA A 1 178 ? 21.459 8.332 -19.441 1.00 95.06 178 ALA A C 1
ATOM 1274 O O . ALA A 1 178 ? 22.144 9.113 -20.105 1.00 95.06 178 ALA A O 1
ATOM 1275 N N . GLN A 1 179 ? 21.866 7.875 -18.254 1.00 94.62 179 GLN A N 1
ATOM 1276 C CA . GLN A 1 179 ? 23.162 8.210 -17.659 1.00 94.62 179 GLN A CA 1
ATOM 1277 C C . GLN A 1 179 ? 24.325 7.402 -18.250 1.00 94.62 179 GLN A C 1
ATOM 1279 O O . GLN A 1 179 ? 24.147 6.309 -18.789 1.00 94.62 179 GLN A O 1
ATOM 1284 N N . SER A 1 180 ? 25.544 7.929 -18.108 1.00 96.31 180 SER A N 1
ATOM 1285 C CA . SER A 1 180 ? 26.778 7.221 -18.466 1.00 96.31 180 SER A CA 1
ATOM 1286 C C . SER A 1 180 ? 27.017 5.993 -17.588 1.00 96.31 180 SER A C 1
ATOM 1288 O O . SER A 1 180 ? 26.666 5.977 -16.411 1.00 96.31 180 SER A O 1
ATOM 1290 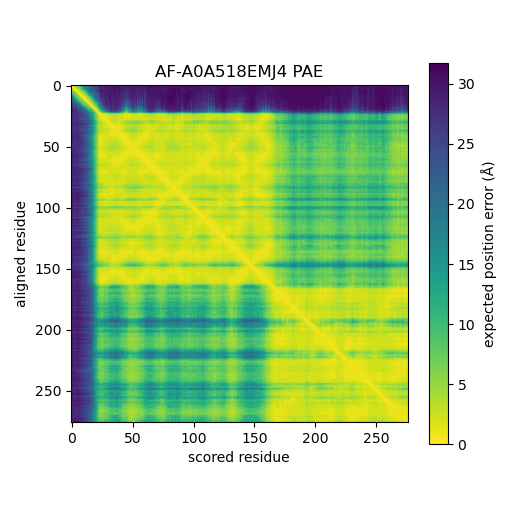N N . ASN A 1 181 ? 27.684 4.989 -18.157 1.00 96.56 181 ASN A N 1
ATOM 1291 C CA . ASN A 1 181 ? 28.052 3.762 -17.466 1.00 96.56 181 ASN A CA 1
ATOM 1292 C C . ASN A 1 181 ? 29.520 3.773 -17.013 1.00 96.56 181 ASN A C 1
ATOM 1294 O O . ASN A 1 181 ? 30.323 4.612 -17.428 1.00 96.56 181 ASN A O 1
ATOM 1298 N N . ILE A 1 182 ? 29.902 2.811 -16.171 1.00 96.00 182 ILE A N 1
ATOM 1299 C CA . ILE A 1 182 ? 31.292 2.669 -15.731 1.00 96.00 182 ILE A CA 1
ATOM 1300 C C . ILE A 1 182 ? 32.076 1.983 -16.853 1.00 96.00 182 ILE A C 1
ATOM 1302 O O . ILE A 1 182 ? 31.845 0.816 -17.161 1.00 96.00 182 ILE A O 1
ATOM 1306 N N . GLY A 1 183 ? 32.996 2.713 -17.487 1.00 94.88 183 GLY A N 1
ATOM 1307 C CA . GLY A 1 183 ? 33.793 2.186 -18.603 1.00 94.88 183 GLY A CA 1
ATOM 1308 C C . GLY A 1 183 ? 33.018 2.011 -19.916 1.00 94.88 183 GLY A C 1
ATOM 1309 O O . GLY A 1 183 ? 33.520 1.362 -20.826 1.00 94.88 183 GLY A O 1
ATOM 1310 N N . ALA A 1 184 ? 31.818 2.590 -20.037 1.00 94.19 184 ALA A N 1
ATOM 1311 C CA . ALA A 1 184 ? 30.995 2.548 -21.246 1.00 94.19 184 ALA A CA 1
ATOM 1312 C C . ALA A 1 184 ? 30.092 3.798 -21.353 1.00 94.19 184 ALA A C 1
ATOM 1314 O O . ALA A 1 184 ? 29.790 4.428 -20.337 1.00 94.19 184 ALA A O 1
ATOM 1315 N N . PRO A 1 185 ? 29.638 4.194 -22.558 1.00 94.00 185 PRO A N 1
ATOM 1316 C CA . PRO A 1 185 ? 28.711 5.316 -22.706 1.00 94.00 185 PRO A CA 1
ATOM 1317 C C . PRO A 1 185 ? 27.315 4.987 -22.148 1.00 94.00 185 PRO A C 1
ATOM 1319 O O . PRO A 1 185 ? 27.009 3.841 -21.807 1.00 94.00 185 PRO A O 1
ATOM 1322 N N . ALA A 1 186 ? 26.451 6.002 -22.080 1.00 93.81 186 ALA A N 1
ATOM 1323 C CA . ALA A 1 186 ? 25.038 5.809 -21.767 1.00 93.81 186 ALA A CA 1
ATOM 1324 C C . ALA A 1 186 ? 24.362 4.862 -22.767 1.00 93.81 186 ALA A C 1
ATOM 1326 O O . ALA A 1 186 ? 24.719 4.845 -23.952 1.00 93.81 186 ALA A O 1
ATOM 1327 N N . CYS A 1 187 ? 23.355 4.107 -22.313 1.00 94.25 187 CYS A N 1
ATOM 1328 C CA . CYS A 1 187 ? 22.687 3.099 -23.139 1.00 94.25 187 CYS A CA 1
ATOM 1329 C C . CYS A 1 187 ? 22.142 3.719 -24.429 1.00 94.25 187 CYS A C 1
ATOM 1331 O O . CYS A 1 187 ? 22.355 3.174 -25.507 1.00 94.25 187 CYS A O 1
ATOM 1333 N N . ILE A 1 188 ? 21.534 4.904 -24.333 1.00 93.44 188 ILE A N 1
ATOM 1334 C CA . ILE A 1 188 ? 20.920 5.637 -25.452 1.00 93.44 188 ILE A CA 1
ATOM 1335 C C . ILE A 1 188 ? 21.904 6.076 -26.550 1.00 93.44 188 ILE A C 1
ATOM 1337 O O . ILE A 1 188 ? 21.477 6.392 -27.657 1.00 93.44 188 ILE A O 1
ATOM 1341 N N . ILE A 1 189 ? 23.215 6.084 -26.285 1.00 92.69 189 ILE A N 1
ATOM 1342 C CA . ILE A 1 189 ? 24.226 6.422 -27.298 1.00 92.69 189 ILE A CA 1
ATOM 1343 C C . ILE A 1 189 ? 24.384 5.269 -28.289 1.00 92.69 189 ILE A C 1
ATOM 1345 O O . ILE A 1 189 ? 24.369 5.473 -29.502 1.00 92.69 189 ILE A O 1
ATOM 1349 N N . CYS A 1 190 ? 24.495 4.042 -27.777 1.00 93.62 190 CYS A N 1
ATOM 1350 C CA . CYS A 1 190 ? 24.563 2.842 -28.609 1.00 93.62 190 CYS A CA 1
ATOM 1351 C C . CYS A 1 190 ? 23.173 2.333 -29.007 1.00 93.62 190 CYS A C 1
ATOM 1353 O O . CYS A 1 190 ? 23.039 1.709 -30.055 1.00 93.62 190 CYS A O 1
ATOM 1355 N N . HIS A 1 191 ? 22.145 2.625 -28.212 1.00 94.12 191 HIS A N 1
ATOM 1356 C CA . HIS A 1 191 ? 20.754 2.232 -28.427 1.00 94.12 191 HIS A CA 1
ATOM 1357 C C . HIS A 1 191 ? 19.852 3.432 -28.764 1.00 94.12 191 HIS A C 1
ATOM 1359 O O . HIS A 1 191 ? 18.750 3.560 -28.237 1.00 94.12 191 HIS A O 1
ATO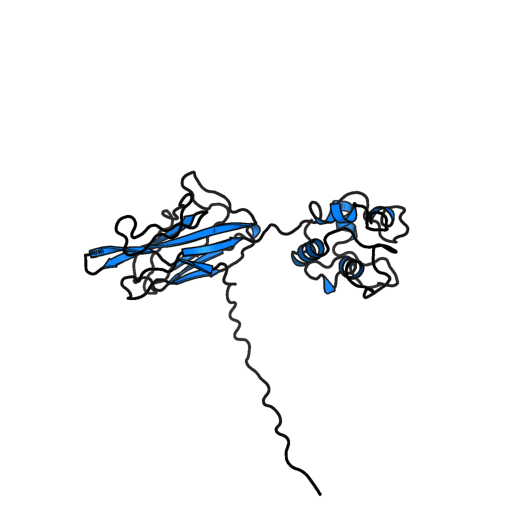M 1365 N N . GLY A 1 192 ? 20.327 4.340 -29.618 1.00 88.31 192 GLY A N 1
ATOM 1366 C CA . GLY A 1 192 ? 19.550 5.462 -30.160 1.00 88.31 192 GLY A CA 1
ATOM 1367 C C . GLY A 1 192 ? 19.142 5.240 -31.620 1.00 88.31 192 GLY A C 1
ATOM 1368 O O . GLY A 1 192 ? 19.462 4.212 -32.213 1.00 88.31 192 GLY A O 1
ATOM 1369 N N . ALA A 1 193 ? 18.488 6.229 -32.239 1.00 83.94 193 ALA A N 1
ATOM 1370 C CA . ALA A 1 193 ? 17.954 6.122 -33.607 1.00 83.94 193 ALA A CA 1
ATOM 1371 C C . ALA A 1 193 ? 18.991 5.729 -34.677 1.00 83.94 193 ALA A C 1
ATOM 1373 O O . ALA A 1 193 ? 18.639 5.084 -35.657 1.00 83.94 193 ALA A O 1
ATOM 1374 N N . ASN A 1 194 ? 20.262 6.076 -34.457 1.00 82.31 194 ASN A N 1
ATOM 1375 C CA . ASN A 1 194 ? 21.391 5.724 -35.324 1.00 82.31 194 ASN A CA 1
ATOM 1376 C C . ASN A 1 194 ? 22.448 4.879 -34.586 1.00 82.31 194 ASN A C 1
ATOM 1378 O O . ASN A 1 194 ? 23.614 4.850 -34.977 1.00 82.31 194 ASN A O 1
ATOM 1382 N N . GLY A 1 195 ? 22.064 4.260 -33.469 1.00 83.56 195 GLY A N 1
ATOM 1383 C CA . GLY A 1 195 ? 22.958 3.483 -32.624 1.00 83.56 195 GLY A CA 1
ATOM 1384 C C . GLY A 1 195 ? 23.250 2.094 -33.197 1.00 83.56 195 GLY A C 1
ATOM 1385 O O . GLY A 1 195 ? 22.417 1.484 -33.865 1.00 83.56 195 GLY A O 1
ATOM 1386 N N . SER A 1 196 ? 24.440 1.564 -32.916 1.00 87.12 196 SER A N 1
ATOM 1387 C CA . SER A 1 196 ? 24.877 0.236 -33.374 1.00 87.12 196 SER A CA 1
ATOM 1388 C C . SER A 1 196 ? 24.317 -0.931 -32.548 1.00 87.12 196 SER A C 1
ATOM 1390 O O . SER A 1 196 ? 24.562 -2.089 -32.877 1.00 87.12 196 SER A O 1
ATOM 1392 N N . GLY A 1 197 ? 23.568 -0.654 -31.479 1.00 84.06 197 GLY A N 1
ATOM 1393 C CA . GLY A 1 197 ? 23.070 -1.644 -30.523 1.00 84.06 197 GLY A CA 1
ATOM 1394 C C . GLY A 1 197 ? 21.826 -2.417 -30.969 1.00 84.06 197 GLY A C 1
ATOM 1395 O O . GLY A 1 197 ? 21.338 -3.254 -30.214 1.00 84.06 197 GLY A O 1
ATOM 1396 N N . GLY A 1 198 ? 21.280 -2.139 -32.159 1.00 84.88 198 GLY A N 1
ATOM 1397 C CA . GLY A 1 198 ? 20.153 -2.888 -32.741 1.00 84.88 198 GLY A CA 1
ATOM 1398 C C . GLY A 1 198 ? 18.797 -2.697 -32.043 1.00 84.88 198 GLY A C 1
ATOM 1399 O O . GLY A 1 198 ? 17.820 -3.328 -32.432 1.00 84.88 198 GLY A O 1
ATOM 1400 N N . LEU A 1 199 ? 18.722 -1.817 -31.045 1.00 91.44 199 LEU A N 1
ATOM 1401 C CA . LEU A 1 199 ? 17.512 -1.385 -30.343 1.00 91.44 199 LEU A CA 1
ATOM 1402 C C . LEU A 1 199 ? 17.545 0.142 -30.267 1.00 91.44 199 LEU A C 1
ATOM 1404 O O . LEU A 1 199 ? 18.602 0.700 -29.986 1.00 91.44 199 LEU A O 1
ATOM 1408 N N . ASN A 1 200 ? 16.410 0.801 -30.497 1.00 93.62 200 ASN A N 1
ATOM 1409 C CA . ASN A 1 200 ? 16.286 2.252 -30.401 1.00 93.62 200 ASN A CA 1
ATOM 1410 C C . ASN A 1 200 ? 15.388 2.628 -29.216 1.00 93.62 200 ASN A C 1
ATOM 1412 O O . ASN A 1 200 ? 14.171 2.500 -29.298 1.00 93.62 200 ASN A O 1
ATOM 1416 N N . LEU A 1 201 ? 15.999 3.118 -28.140 1.00 94.25 201 LEU A N 1
ATOM 1417 C CA . LEU A 1 201 ? 15.328 3.626 -26.942 1.00 94.25 201 LEU A CA 1
ATOM 1418 C C . LEU A 1 201 ? 14.819 5.067 -27.121 1.00 94.25 201 LEU A C 1
ATOM 1420 O O . LEU A 1 201 ? 14.056 5.568 -26.303 1.00 94.25 201 LEU A O 1
ATOM 1424 N N . GLY A 1 202 ? 15.231 5.765 -28.180 1.00 91.62 202 GLY A N 1
ATOM 1425 C CA . GLY A 1 202 ? 14.953 7.188 -28.338 1.00 91.62 202 GLY A CA 1
ATOM 1426 C C . GLY A 1 202 ? 15.653 8.049 -27.281 1.00 91.62 202 GLY A C 1
ATOM 1427 O O . GLY A 1 202 ? 16.680 7.674 -26.720 1.00 91.62 202 GLY A O 1
ATOM 1428 N N . PHE A 1 203 ? 15.097 9.238 -27.038 1.00 91.69 203 PHE A N 1
ATOM 1429 C CA . PHE A 1 203 ? 15.671 10.249 -26.136 1.00 91.69 203 PHE A CA 1
ATOM 1430 C C . PHE A 1 203 ? 14.687 10.709 -25.052 1.00 91.69 203 PHE A C 1
ATOM 1432 O O . PHE A 1 203 ? 14.904 11.731 -24.407 1.00 91.69 203 PHE A O 1
ATOM 1439 N N . THR A 1 204 ? 13.583 9.983 -24.867 1.00 95.00 204 THR A N 1
ATOM 1440 C CA . THR A 1 204 ? 12.563 10.293 -23.860 1.00 95.00 204 THR A CA 1
ATOM 1441 C C . THR A 1 204 ? 12.081 9.014 -23.185 1.00 95.00 204 THR A C 1
ATOM 1443 O O . THR A 1 204 ? 12.083 7.949 -23.807 1.00 95.00 204 THR A O 1
ATOM 1446 N N . ALA A 1 205 ? 11.613 9.126 -21.939 1.00 96.62 205 ALA A N 1
ATOM 1447 C CA . ALA A 1 205 ? 11.078 7.984 -21.204 1.00 96.62 205 ALA A CA 1
ATOM 1448 C C . ALA A 1 205 ? 9.940 7.257 -21.957 1.00 96.62 205 ALA A C 1
ATOM 1450 O O . ALA A 1 205 ? 10.034 6.041 -22.099 1.00 96.62 205 ALA A O 1
ATOM 1451 N N . PRO A 1 206 ? 8.920 7.934 -22.535 1.00 97.81 206 PRO A N 1
ATOM 1452 C CA . PRO A 1 206 ? 7.856 7.229 -23.255 1.00 97.81 206 PRO A CA 1
ATOM 1453 C C . PRO A 1 206 ? 8.354 6.438 -24.472 1.00 97.81 206 PRO A C 1
ATOM 1455 O O . PRO A 1 206 ? 7.848 5.356 -24.757 1.00 97.81 206 PRO A O 1
ATOM 1458 N N . MET A 1 207 ? 9.353 6.956 -25.196 1.00 96.19 207 MET A N 1
ATOM 1459 C CA . MET A 1 207 ? 9.934 6.244 -26.339 1.00 96.19 207 MET A CA 1
ATOM 1460 C C . MET A 1 207 ? 10.671 4.983 -25.889 1.00 96.19 207 MET A C 1
ATOM 1462 O O . MET A 1 207 ? 10.472 3.924 -26.479 1.00 96.19 207 MET A O 1
ATOM 1466 N N . ALA A 1 208 ? 11.480 5.091 -24.834 1.00 97.00 208 ALA A N 1
ATOM 1467 C CA . ALA A 1 208 ? 12.249 3.967 -24.318 1.00 97.00 208 ALA A CA 1
ATOM 1468 C C . ALA A 1 208 ? 11.344 2.897 -23.702 1.00 97.00 208 ALA A C 1
ATOM 1470 O O . ALA A 1 208 ? 11.543 1.714 -23.963 1.00 97.00 208 ALA A O 1
ATOM 1471 N N . TYR A 1 209 ? 10.311 3.307 -22.963 1.00 98.31 209 TYR A N 1
ATOM 1472 C CA . TYR A 1 209 ? 9.306 2.405 -22.408 1.00 98.31 209 TYR A CA 1
ATOM 1473 C C . TYR A 1 209 ? 8.646 1.566 -23.506 1.00 98.31 209 TYR A C 1
ATOM 1475 O O . TYR A 1 209 ? 8.676 0.336 -23.458 1.00 98.31 209 TYR A O 1
ATOM 1483 N N . ASN A 1 210 ? 8.146 2.232 -24.552 1.00 97.38 210 ASN A N 1
ATOM 1484 C CA . ASN A 1 210 ? 7.496 1.586 -25.695 1.00 97.38 210 ASN A CA 1
ATOM 1485 C C . ASN A 1 210 ? 8.442 0.709 -26.525 1.00 97.38 210 ASN A C 1
ATOM 1487 O O . ASN A 1 210 ? 7.968 -0.110 -27.305 1.00 97.38 210 ASN A O 1
ATOM 1491 N N . ALA A 1 211 ? 9.758 0.891 -26.397 1.00 96.50 211 ALA A N 1
ATOM 1492 C CA . ALA A 1 211 ? 10.763 0.059 -27.052 1.00 96.50 211 ALA A CA 1
ATOM 1493 C C . ALA A 1 211 ? 11.157 -1.179 -26.223 1.00 96.50 211 ALA A C 1
ATOM 1495 O O . ALA A 1 211 ? 11.761 -2.102 -26.767 1.00 96.50 211 ALA A O 1
ATOM 1496 N N . LEU A 1 212 ? 10.841 -1.203 -24.924 1.00 97.44 212 LEU A N 1
ATOM 1497 C CA . LEU A 1 212 ? 11.300 -2.224 -23.978 1.00 97.44 212 LEU A CA 1
ATOM 1498 C C . LEU A 1 212 ? 10.168 -3.122 -23.470 1.00 97.44 212 LEU A C 1
ATOM 1500 O O . LEU A 1 212 ? 10.295 -4.347 -23.466 1.00 97.44 212 LEU A O 1
ATOM 1504 N N . VAL A 1 213 ? 9.066 -2.541 -23.006 1.00 98.44 213 VAL A N 1
ATOM 1505 C CA . VAL A 1 213 ? 8.049 -3.292 -22.261 1.00 98.44 213 VAL A CA 1
ATOM 1506 C C . VAL A 1 213 ? 7.152 -4.075 -23.211 1.00 98.44 213 VAL A C 1
ATOM 1508 O O . VAL A 1 213 ? 6.523 -3.501 -24.094 1.00 98.44 213 VAL A O 1
ATOM 1511 N N . ASN A 1 214 ? 7.093 -5.400 -23.030 1.00 97.94 214 ASN A N 1
ATOM 1512 C CA . ASN A 1 214 ? 6.390 -6.338 -23.917 1.00 97.94 214 ASN A CA 1
ATOM 1513 C C . ASN A 1 214 ? 6.869 -6.319 -25.383 1.00 97.94 214 ASN A C 1
ATOM 1515 O O . ASN A 1 214 ? 6.146 -6.747 -26.284 1.00 97.94 214 ASN A O 1
ATOM 1519 N N . VAL A 1 215 ? 8.097 -5.862 -25.640 1.00 97.19 215 VAL A N 1
ATOM 1520 C CA . VAL A 1 215 ? 8.677 -5.818 -26.988 1.00 97.19 215 VAL A CA 1
ATOM 1521 C C . VAL A 1 215 ? 9.639 -6.984 -27.199 1.00 97.19 215 VAL A C 1
ATOM 1523 O O . VAL A 1 215 ? 10.527 -7.234 -26.384 1.00 97.19 215 VAL A O 1
ATOM 1526 N N . SER A 1 216 ? 9.472 -7.703 -28.311 1.00 96.06 216 SER A N 1
ATOM 1527 C CA . SER A 1 216 ? 10.373 -8.793 -28.703 1.00 96.06 216 SER A CA 1
ATOM 1528 C C . SER A 1 216 ? 11.753 -8.285 -29.107 1.00 96.06 216 SER A C 1
ATOM 1530 O O . SER A 1 216 ? 11.879 -7.248 -29.760 1.00 96.06 216 SER A O 1
ATOM 1532 N N . SER A 1 217 ? 12.788 -9.056 -28.774 1.00 93.31 217 SER A N 1
ATOM 1533 C CA . SER A 1 217 ? 14.152 -8.742 -29.178 1.00 93.31 217 SER A CA 1
ATOM 1534 C C . SER A 1 217 ? 14.301 -8.729 -30.697 1.00 93.31 217 SER A C 1
ATOM 1536 O O . SER A 1 217 ? 13.895 -9.662 -31.386 1.00 93.31 217 SER A O 1
ATOM 1538 N N . THR A 1 218 ? 14.957 -7.697 -31.217 1.00 88.81 218 THR A N 1
ATOM 1539 C CA . THR A 1 218 ? 15.361 -7.605 -32.628 1.00 88.81 218 THR A CA 1
ATOM 1540 C C . THR A 1 218 ? 16.626 -8.413 -32.930 1.00 88.81 218 THR A C 1
ATOM 1542 O O . THR A 1 218 ? 16.992 -8.591 -34.092 1.00 88.81 218 THR A O 1
ATOM 1545 N N . SER A 1 219 ? 17.331 -8.894 -31.899 1.00 86.25 219 SER A N 1
ATOM 1546 C CA . SER A 1 219 ? 18.569 -9.649 -32.070 1.00 86.25 219 SER A CA 1
ATOM 1547 C C . SER A 1 219 ? 18.271 -11.086 -32.484 1.00 86.25 219 SER A C 1
ATOM 1549 O O . SER A 1 219 ? 17.640 -11.829 -31.737 1.00 86.25 219 SER A O 1
ATOM 1551 N N . GLY A 1 220 ? 18.822 -11.523 -33.620 1.00 85.00 220 GLY A N 1
ATOM 1552 C CA . GLY A 1 220 ? 18.717 -12.920 -34.057 1.00 85.00 220 GLY A CA 1
ATOM 1553 C C . GLY A 1 220 ? 19.297 -13.928 -33.053 1.00 85.00 220 GLY A C 1
ATOM 1554 O O . GLY A 1 220 ? 18.811 -15.050 -32.967 1.00 85.00 220 GLY A O 1
ATOM 1555 N N . ASN A 1 221 ? 20.276 -13.517 -32.237 1.00 86.25 221 ASN A N 1
ATOM 1556 C CA . ASN A 1 221 ? 20.884 -14.363 -31.201 1.00 86.25 221 ASN A CA 1
ATOM 1557 C C . ASN A 1 221 ? 20.012 -14.515 -29.944 1.00 86.25 221 ASN A C 1
ATOM 1559 O O . ASN A 1 221 ? 20.289 -15.374 -29.115 1.00 86.25 221 ASN A O 1
ATOM 1563 N N . CYS A 1 222 ? 19.001 -13.663 -29.789 1.00 91.12 222 CYS A N 1
ATOM 1564 C CA . CYS A 1 222 ? 18.057 -13.653 -28.673 1.00 91.12 222 CYS A CA 1
ATOM 1565 C C . CYS A 1 222 ? 16.611 -13.753 -29.187 1.00 91.12 222 CYS A C 1
ATOM 1567 O O . CYS A 1 222 ? 15.689 -13.175 -28.607 1.00 91.12 222 CYS A O 1
ATOM 1569 N N . ALA A 1 223 ? 16.417 -14.424 -30.327 1.00 89.31 223 ALA A N 1
ATOM 1570 C CA . ALA A 1 223 ? 15.108 -14.558 -30.947 1.00 89.31 223 ALA A CA 1
ATOM 1571 C C . ALA A 1 223 ? 14.124 -15.257 -29.993 1.00 89.31 223 ALA A C 1
ATOM 1573 O O . ALA A 1 223 ? 14.447 -16.280 -29.393 1.00 89.31 223 ALA A O 1
ATOM 1574 N N . GLY A 1 224 ? 12.917 -14.700 -29.868 1.00 88.62 224 GLY A N 1
ATOM 1575 C CA . GLY A 1 224 ? 11.869 -15.206 -28.974 1.00 88.62 224 GLY A CA 1
ATOM 1576 C C . GLY A 1 224 ? 11.896 -14.632 -27.554 1.00 88.62 224 GLY A C 1
ATOM 1577 O O . GLY A 1 224 ? 10.914 -14.786 -26.834 1.00 88.62 224 GLY A O 1
ATOM 1578 N N . SER A 1 225 ? 12.958 -13.926 -27.156 1.00 95.25 225 SER A N 1
ATOM 1579 C CA . SER A 1 225 ? 12.995 -13.210 -25.877 1.00 95.25 225 SER A CA 1
ATOM 1580 C C . SER A 1 225 ? 12.256 -11.870 -25.953 1.00 95.25 225 SER A C 1
ATOM 1582 O O . SER A 1 225 ? 12.258 -11.201 -26.989 1.00 95.25 225 SER A O 1
ATOM 1584 N N . ILE A 1 226 ? 11.687 -11.440 -24.828 1.00 97.38 226 ILE A N 1
ATOM 1585 C CA . ILE A 1 226 ? 11.099 -10.107 -24.639 1.00 97.38 226 ILE A CA 1
ATOM 1586 C C . ILE A 1 226 ? 12.085 -9.244 -23.839 1.00 97.38 226 ILE A C 1
ATOM 1588 O O . ILE A 1 226 ? 12.720 -9.739 -22.907 1.00 97.38 226 ILE A O 1
ATOM 1592 N N . TYR A 1 227 ? 12.242 -7.964 -24.194 1.00 97.31 227 TYR A N 1
ATOM 1593 C CA . TYR A 1 227 ? 13.166 -7.061 -23.494 1.00 97.31 227 TYR A CA 1
ATOM 1594 C C . TYR A 1 227 ? 12.794 -6.890 -22.020 1.00 97.31 227 TYR A C 1
ATOM 1596 O O . TYR A 1 227 ? 13.641 -7.103 -21.154 1.00 97.31 227 TYR A O 1
ATOM 1604 N N . VAL A 1 228 ? 11.537 -6.559 -21.731 1.00 98.44 228 VAL A N 1
ATOM 1605 C CA . VAL A 1 228 ? 10.994 -6.527 -20.371 1.00 98.44 228 VAL A CA 1
ATOM 1606 C C . VAL A 1 228 ? 9.646 -7.238 -20.347 1.00 98.44 228 VAL A C 1
ATOM 1608 O O . VAL A 1 228 ? 8.724 -6.846 -21.064 1.00 98.44 228 VAL A O 1
ATOM 1611 N N . VAL A 1 229 ? 9.545 -8.269 -19.510 1.00 98.31 229 VAL A N 1
ATOM 1612 C CA . VAL A 1 229 ? 8.312 -8.996 -19.197 1.00 98.31 229 VAL A CA 1
ATOM 1613 C C . VAL A 1 229 ? 7.794 -8.483 -17.851 1.00 98.31 229 VAL A C 1
ATOM 1615 O O . VAL A 1 229 ? 8.416 -8.764 -16.825 1.00 98.31 229 VAL A O 1
ATOM 1618 N N . PRO A 1 230 ? 6.679 -7.729 -17.818 1.00 98.12 230 PRO A N 1
ATOM 1619 C CA . PRO A 1 230 ? 6.063 -7.288 -16.570 1.00 98.12 230 PRO A CA 1
ATOM 1620 C C . PRO A 1 230 ? 5.840 -8.445 -15.590 1.00 98.12 230 PRO A C 1
ATOM 1622 O O . PRO A 1 230 ? 5.305 -9.486 -15.961 1.00 98.12 230 PRO A O 1
ATOM 1625 N N . GLY A 1 231 ? 6.243 -8.256 -14.337 1.00 97.00 231 GLY A N 1
ATOM 1626 C CA . GLY A 1 231 ? 6.116 -9.237 -13.261 1.00 97.00 231 GLY A CA 1
ATOM 1627 C C . GLY A 1 231 ? 7.181 -10.338 -13.254 1.00 97.00 231 GLY A C 1
ATOM 1628 O O . GLY A 1 231 ? 7.262 -11.070 -12.271 1.00 97.00 231 GLY A O 1
ATOM 1629 N N . ASP A 1 232 ? 8.020 -10.454 -14.291 1.00 97.94 232 ASP A N 1
ATOM 1630 C CA . ASP A 1 232 ? 9.002 -11.537 -14.403 1.00 97.94 232 ASP A CA 1
ATOM 1631 C C . ASP A 1 232 ? 10.398 -11.035 -14.828 1.00 97.94 232 ASP A C 1
ATOM 1633 O O . ASP A 1 232 ? 10.736 -10.986 -16.019 1.00 97.94 232 ASP A O 1
ATOM 1637 N N . PRO A 1 233 ? 11.266 -10.697 -13.853 1.00 97.69 233 PRO A N 1
ATOM 1638 C CA . PRO A 1 233 ? 12.653 -10.332 -14.128 1.00 97.69 233 PRO A CA 1
ATOM 1639 C C . PRO A 1 233 ? 13.462 -11.468 -14.760 1.00 97.69 233 PRO A C 1
ATOM 1641 O O . PRO A 1 233 ? 14.389 -11.197 -15.519 1.00 97.69 233 PRO A O 1
ATOM 1644 N N . SER A 1 234 ? 13.127 -12.730 -14.473 1.00 96.19 234 SER A N 1
ATOM 1645 C CA . SER A 1 234 ? 13.882 -13.889 -14.966 1.00 96.19 234 SER A CA 1
ATOM 1646 C C . SER A 1 234 ? 13.657 -14.146 -16.457 1.00 96.19 234 SER A C 1
ATOM 1648 O O . SER A 1 234 ? 14.573 -14.586 -17.149 1.00 96.19 234 SER A O 1
ATOM 1650 N N . SER A 1 235 ? 12.478 -13.783 -16.964 1.00 97.00 235 SER A N 1
ATOM 1651 C CA . SER A 1 235 ? 12.145 -13.815 -18.393 1.00 97.00 235 SER A CA 1
ATOM 1652 C C . SER A 1 235 ? 12.433 -12.491 -19.119 1.00 97.00 235 SER A C 1
ATOM 1654 O O . SE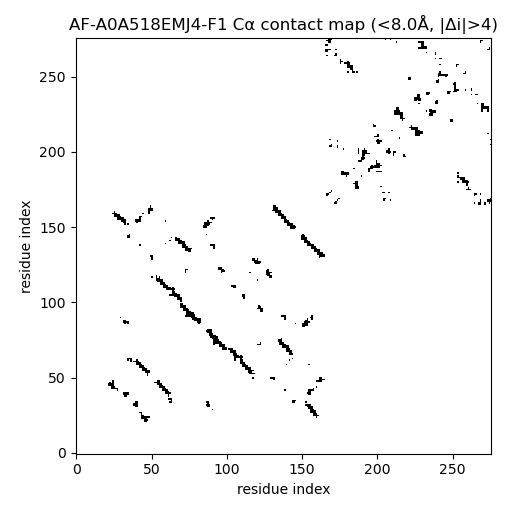R A 1 235 ? 12.183 -12.378 -20.320 1.00 97.00 235 SER A O 1
ATOM 1656 N N . SER A 1 236 ? 12.955 -11.477 -18.419 1.00 98.19 236 SER A N 1
ATOM 1657 C CA . SER A 1 236 ? 13.241 -10.151 -18.976 1.00 98.19 236 SER A CA 1
ATOM 1658 C C . SER A 1 236 ? 14.672 -10.058 -19.505 1.00 98.19 236 SER A C 1
ATOM 1660 O O . SER A 1 236 ? 15.629 -9.952 -18.736 1.00 98.19 236 SER A O 1
ATOM 1662 N N . LEU A 1 237 ? 14.831 -10.023 -20.833 1.00 96.94 237 LEU A N 1
ATOM 1663 C CA . LEU A 1 237 ? 16.145 -10.001 -21.483 1.00 96.94 237 LEU A CA 1
ATOM 1664 C C . LEU A 1 237 ? 17.005 -8.795 -21.080 1.00 96.94 237 LEU A C 1
ATOM 1666 O O . LEU A 1 237 ? 18.223 -8.918 -20.965 1.00 96.94 237 LEU A O 1
ATOM 1670 N N . MET A 1 238 ? 16.398 -7.620 -20.891 1.00 96.88 238 MET A N 1
ATOM 1671 C CA . MET A 1 238 ? 17.115 -6.430 -20.432 1.00 96.88 238 MET A CA 1
ATOM 1672 C C . MET A 1 238 ? 17.750 -6.690 -19.067 1.00 96.88 238 MET A C 1
ATOM 1674 O O . MET A 1 238 ? 18.926 -6.395 -18.887 1.00 96.88 238 MET A O 1
ATOM 1678 N N . TYR A 1 239 ? 16.997 -7.276 -18.133 1.00 98.00 239 TYR A N 1
ATOM 1679 C CA . TYR A 1 239 ? 17.487 -7.559 -16.788 1.00 98.00 239 TYR A CA 1
ATOM 1680 C C . TYR A 1 239 ? 18.616 -8.597 -16.813 1.00 98.00 239 TYR A C 1
ATOM 1682 O O . TYR A 1 239 ? 19.698 -8.323 -16.302 1.00 98.00 239 TYR A O 1
ATOM 1690 N N . ASP A 1 240 ? 18.421 -9.709 -17.532 1.00 97.38 240 ASP A N 1
ATOM 1691 C CA . ASP A 1 240 ? 19.439 -10.751 -17.737 1.00 97.38 240 ASP A CA 1
ATOM 1692 C C . ASP A 1 240 ? 20.756 -10.181 -18.293 1.00 97.38 240 ASP A C 1
ATOM 1694 O O . ASP A 1 240 ? 21.834 -10.456 -17.768 1.00 97.38 240 ASP A O 1
ATOM 1698 N N . LYS A 1 241 ? 20.682 -9.311 -19.307 1.00 95.62 241 LYS A N 1
ATOM 1699 C CA . LYS A 1 241 ? 21.869 -8.667 -19.890 1.00 95.62 241 LYS A CA 1
ATOM 1700 C C . LYS A 1 241 ? 22.598 -7.723 -18.936 1.00 95.62 241 LYS A C 1
ATOM 1702 O O . LYS A 1 241 ? 23.797 -7.530 -19.128 1.00 95.62 241 LYS A O 1
ATOM 1707 N N . LEU A 1 242 ? 21.906 -7.120 -17.969 1.00 96.62 242 LEU A N 1
ATOM 1708 C CA . LEU A 1 242 ? 22.500 -6.190 -17.003 1.00 96.62 242 LEU A CA 1
ATOM 1709 C C . LEU A 1 242 ? 23.089 -6.904 -15.780 1.00 96.62 242 LEU A C 1
ATOM 1711 O O . LEU A 1 242 ? 24.017 -6.377 -15.170 1.00 96.62 242 LEU A O 1
ATOM 1715 N N . THR A 1 243 ? 22.566 -8.076 -15.407 1.00 96.19 243 THR A N 1
ATOM 1716 C CA . THR A 1 243 ? 22.936 -8.743 -14.147 1.00 96.19 243 THR A CA 1
ATOM 1717 C C . THR A 1 243 ? 23.753 -10.016 -14.322 1.00 96.19 243 THR A C 1
ATOM 1719 O O . THR A 1 243 ? 24.510 -10.368 -13.418 1.00 96.19 243 THR A O 1
ATOM 1722 N N . ASN A 1 244 ? 23.634 -10.713 -15.456 1.00 93.88 244 ASN A N 1
ATOM 1723 C CA . ASN A 1 244 ? 24.276 -12.010 -15.655 1.00 93.88 244 ASN A CA 1
ATOM 1724 C C . ASN A 1 244 ? 25.524 -11.914 -16.545 1.00 93.88 244 ASN A C 1
ATOM 1726 O O . ASN A 1 244 ? 25.579 -11.196 -17.548 1.00 93.88 244 ASN A O 1
ATOM 1730 N N . THR A 1 245 ? 26.561 -12.662 -16.159 1.00 91.25 245 THR A N 1
ATOM 1731 C CA . THR A 1 245 ? 27.844 -12.727 -16.872 1.00 91.25 245 THR A CA 1
ATOM 1732 C C . THR A 1 245 ? 28.319 -14.187 -16.963 1.00 91.25 245 THR A C 1
ATOM 1734 O O . THR A 1 245 ? 28.835 -14.707 -15.973 1.00 91.25 245 THR A O 1
ATOM 1737 N N . PRO A 1 246 ? 28.183 -14.858 -18.125 1.00 90.69 246 PRO A N 1
ATOM 1738 C CA . PRO A 1 246 ? 27.482 -14.398 -19.329 1.00 90.69 246 PRO A CA 1
ATOM 1739 C C . PRO A 1 246 ? 25.948 -14.407 -19.147 1.00 90.69 246 PRO A C 1
ATOM 1741 O O . PRO A 1 246 ? 25.443 -15.167 -18.320 1.00 90.69 246 PRO A O 1
ATOM 1744 N N . PRO A 1 247 ? 25.200 -13.596 -19.916 1.00 94.44 247 PRO A N 1
ATOM 1745 C CA . PRO A 1 247 ? 23.742 -13.664 -19.951 1.00 94.44 247 PRO A CA 1
ATOM 1746 C C . PRO A 1 247 ? 23.267 -14.913 -20.700 1.00 94.44 247 PRO A C 1
ATOM 1748 O O . PRO A 1 247 ? 24.040 -15.567 -21.405 1.00 94.44 247 PRO A O 1
ATOM 1751 N N . SER A 1 248 ? 21.972 -15.210 -20.600 1.00 92.50 248 SER A N 1
ATOM 1752 C CA . SER A 1 248 ? 21.342 -16.348 -21.283 1.00 92.50 248 SER A CA 1
ATOM 1753 C C . SER A 1 248 ? 21.479 -16.294 -22.813 1.00 92.50 248 SER A C 1
ATOM 1755 O O . SER A 1 248 ? 21.548 -17.337 -23.465 1.00 92.50 248 SER A O 1
ATOM 1757 N N . CYS A 1 249 ? 21.567 -15.093 -23.397 1.00 91.25 249 CYS A N 1
ATOM 1758 C CA . CYS A 1 249 ? 21.835 -14.899 -24.820 1.00 91.25 249 CYS A CA 1
ATOM 1759 C C . CYS A 1 249 ? 22.615 -13.603 -25.122 1.00 91.25 249 CYS A C 1
ATOM 1761 O O . CYS A 1 249 ? 22.452 -12.547 -24.495 1.00 91.25 249 CYS A O 1
ATOM 1763 N N . GLY A 1 250 ? 23.444 -13.650 -26.170 1.00 89.88 250 GLY A N 1
ATOM 1764 C CA . GLY A 1 250 ? 24.295 -12.534 -26.591 1.00 89.88 250 GLY A CA 1
ATOM 1765 C C . GLY A 1 250 ? 25.380 -12.184 -25.563 1.00 89.88 250 GLY A C 1
ATOM 1766 O O . GLY A 1 250 ? 25.939 -13.068 -24.927 1.00 89.88 250 GLY A O 1
ATOM 1767 N N . ALA A 1 251 ? 25.705 -10.895 -25.432 1.00 91.38 251 ALA A N 1
ATOM 1768 C CA . ALA A 1 251 ? 26.707 -10.392 -24.487 1.00 91.38 251 ALA A CA 1
ATOM 1769 C C . ALA A 1 251 ? 26.073 -9.546 -23.371 1.00 91.38 251 ALA A C 1
ATOM 1771 O O . ALA A 1 251 ? 24.983 -8.989 -23.573 1.00 91.38 251 ALA A O 1
ATOM 1772 N N . SER A 1 252 ? 26.774 -9.457 -22.232 1.00 94.12 252 SER A N 1
ATOM 1773 C CA . SER A 1 252 ? 26.442 -8.568 -21.111 1.00 94.12 252 SER A CA 1
ATOM 1774 C C . SER A 1 252 ? 26.434 -7.108 -21.562 1.00 94.12 252 SER A C 1
ATOM 1776 O O . SER A 1 252 ? 27.198 -6.716 -22.451 1.00 94.12 252 SER A O 1
ATOM 1778 N N . MET A 1 253 ? 25.567 -6.310 -20.946 1.00 93.75 253 MET A N 1
ATOM 1779 C CA . MET A 1 253 ? 25.436 -4.881 -21.197 1.00 93.75 253 MET A CA 1
ATOM 1780 C C . MET A 1 253 ? 25.744 -4.073 -19.934 1.00 93.75 253 MET A C 1
ATOM 1782 O O . MET A 1 253 ? 25.386 -4.496 -18.837 1.00 93.75 253 MET A O 1
ATOM 1786 N N . PRO A 1 254 ? 26.364 -2.891 -20.082 1.00 94.38 254 PRO A N 1
ATOM 1787 C CA . PRO A 1 254 ? 26.858 -2.295 -21.324 1.00 9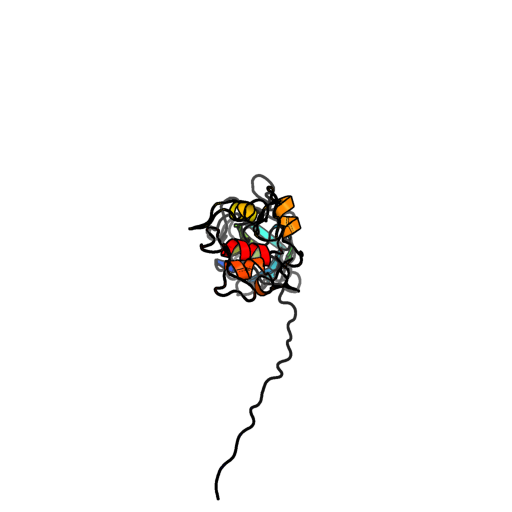4.38 254 PRO A CA 1
ATOM 1788 C C . PRO A 1 254 ? 28.110 -3.017 -21.853 1.00 94.38 254 PRO A C 1
ATOM 1790 O O . PRO A 1 254 ? 28.952 -3.480 -21.089 1.00 94.38 254 PRO A O 1
ATOM 1793 N N . PHE A 1 255 ? 28.244 -3.123 -23.178 1.00 91.50 255 PHE A N 1
ATOM 1794 C CA . PHE A 1 255 ? 29.355 -3.856 -23.787 1.00 91.50 255 PHE A CA 1
ATOM 1795 C C . PHE A 1 255 ? 30.710 -3.228 -23.423 1.00 91.50 255 PHE A C 1
ATOM 1797 O O . PHE A 1 255 ? 30.937 -2.046 -23.674 1.00 91.50 255 PHE A O 1
ATOM 1804 N N . GLY A 1 256 ? 31.615 -4.029 -22.855 1.00 88.62 256 GLY A N 1
ATOM 1805 C CA . GLY A 1 256 ? 32.953 -3.580 -22.454 1.00 88.62 256 GLY A CA 1
ATOM 1806 C C . GLY A 1 256 ? 33.006 -2.738 -21.172 1.00 88.62 256 GLY A C 1
ATOM 1807 O O . GLY A 1 256 ? 34.082 -2.250 -20.839 1.00 88.62 256 GLY A O 1
ATOM 1808 N N . GLY A 1 257 ? 31.891 -2.588 -20.447 1.00 92.62 257 GLY A N 1
ATOM 1809 C CA . GLY A 1 257 ? 31.827 -1.857 -19.181 1.00 92.62 257 GLY A CA 1
ATOM 1810 C C . GLY A 1 257 ? 30.834 -2.470 -18.192 1.00 92.62 257 GLY A C 1
ATOM 1811 O O . GLY A 1 257 ? 30.418 -3.616 -18.342 1.00 92.62 257 GLY A O 1
ATOM 1812 N N . THR A 1 258 ? 30.441 -1.684 -17.191 1.00 94.50 258 THR A N 1
ATOM 1813 C CA . THR A 1 258 ? 29.502 -2.086 -16.134 1.00 94.50 258 THR A CA 1
ATOM 1814 C C . THR A 1 258 ? 28.353 -1.093 -16.044 1.00 94.50 258 THR A C 1
ATOM 1816 O O . THR A 1 258 ? 28.564 0.121 -16.123 1.00 94.50 258 THR A O 1
ATOM 1819 N N . PHE A 1 259 ? 27.134 -1.602 -15.867 1.00 96.31 259 PHE A N 1
ATOM 1820 C CA . PHE A 1 259 ? 25.961 -0.758 -15.695 1.00 96.31 259 PHE A CA 1
ATOM 1821 C C . PHE A 1 259 ? 26.090 0.054 -14.405 1.00 96.31 259 PHE A C 1
ATOM 1823 O O . PHE A 1 259 ? 26.364 -0.507 -13.348 1.00 96.31 259 PHE A O 1
ATOM 1830 N N . ALA A 1 260 ? 25.939 1.375 -14.501 1.00 96.12 260 ALA A N 1
ATOM 1831 C CA . ALA A 1 260 ? 26.101 2.265 -13.349 1.00 96.12 260 ALA A CA 1
ATOM 1832 C C . ALA A 1 260 ? 24.820 2.422 -12.511 1.00 96.12 260 ALA A C 1
ATOM 1834 O O . ALA A 1 260 ? 24.880 2.956 -11.407 1.00 96.12 260 ALA A O 1
ATOM 1835 N N . GLY A 1 261 ? 23.663 2.016 -13.047 1.00 94.88 261 GLY A N 1
ATOM 1836 C CA . GLY A 1 261 ? 22.378 2.123 -12.359 1.00 94.88 261 GLY A CA 1
ATOM 1837 C C . GLY A 1 261 ? 22.141 1.013 -11.337 1.00 94.88 261 GLY A C 1
ATOM 1838 O O . GLY A 1 261 ? 22.787 -0.037 -11.356 1.00 94.88 261 GLY A O 1
ATOM 1839 N N . ASP A 1 262 ? 21.162 1.240 -10.465 1.00 96.06 262 ASP A N 1
ATOM 1840 C CA . ASP A 1 262 ? 20.736 0.267 -9.469 1.00 96.06 262 ASP A CA 1
ATOM 1841 C C . ASP A 1 262 ? 19.867 -0.824 -10.112 1.00 96.06 262 ASP A C 1
ATOM 1843 O O . ASP A 1 262 ? 18.700 -0.631 -10.462 1.00 96.06 262 ASP A O 1
ATOM 1847 N N . THR A 1 263 ? 20.448 -2.011 -10.267 1.00 95.88 263 THR A N 1
ATOM 1848 C CA . THR A 1 263 ? 19.733 -3.165 -10.821 1.00 95.88 263 THR A CA 1
ATOM 1849 C C . THR A 1 263 ? 18.659 -3.701 -9.873 1.00 95.88 263 THR A C 1
ATOM 1851 O O . THR A 1 263 ? 17.714 -4.334 -10.340 1.00 95.88 263 THR A O 1
ATOM 1854 N N . SER A 1 264 ? 18.729 -3.430 -8.566 1.00 95.44 264 SER A N 1
ATOM 1855 C CA . SER A 1 264 ? 17.659 -3.808 -7.640 1.00 95.44 264 SER A CA 1
ATOM 1856 C C . SER A 1 264 ? 16.387 -2.997 -7.900 1.00 95.44 264 SER A C 1
ATOM 1858 O O . SER A 1 264 ? 15.309 -3.583 -7.965 1.00 95.44 264 SER A O 1
ATOM 1860 N N . LEU A 1 265 ? 16.526 -1.708 -8.221 1.00 95.12 265 LEU A N 1
ATOM 1861 C CA . LEU A 1 265 ? 15.412 -0.831 -8.581 1.00 95.12 265 LEU A CA 1
ATOM 1862 C C . LEU A 1 265 ? 14.760 -1.236 -9.913 1.00 95.12 265 LEU A C 1
ATOM 1864 O O . LEU A 1 265 ? 13.536 -1.249 -10.027 1.00 95.12 265 LEU A O 1
ATOM 1868 N N . ILE A 1 266 ? 15.561 -1.658 -10.902 1.00 97.38 266 ILE A N 1
ATOM 1869 C CA . ILE A 1 266 ? 15.043 -2.250 -12.151 1.00 97.38 266 ILE A CA 1
ATOM 1870 C C . ILE A 1 266 ? 14.277 -3.545 -11.856 1.00 97.38 266 ILE A C 1
ATOM 1872 O O . ILE A 1 266 ? 13.201 -3.756 -12.412 1.00 97.38 266 ILE A O 1
ATOM 1876 N N . ARG A 1 267 ? 14.809 -4.414 -10.987 1.00 97.00 267 ARG A N 1
ATOM 1877 C CA . ARG A 1 267 ? 14.140 -5.665 -10.594 1.00 97.00 267 ARG A CA 1
ATOM 1878 C C . ARG A 1 267 ? 12.779 -5.384 -9.967 1.00 97.00 267 ARG A C 1
ATOM 1880 O O . ARG A 1 267 ? 11.800 -6.015 -10.354 1.00 97.00 267 ARG A O 1
ATOM 1887 N N . ASP A 1 268 ? 12.726 -4.444 -9.029 1.00 94.88 268 ASP A N 1
ATOM 1888 C CA . ASP A 1 268 ? 11.511 -4.110 -8.286 1.00 94.88 268 ASP A CA 1
ATOM 1889 C C . ASP A 1 268 ? 10.470 -3.433 -9.188 1.00 94.88 268 ASP A C 1
ATOM 1891 O O . ASP A 1 268 ? 9.291 -3.769 -9.108 1.00 94.88 268 ASP A O 1
ATOM 1895 N N . TRP A 1 269 ? 10.900 -2.582 -10.126 1.00 96.62 269 TRP A N 1
ATOM 1896 C CA . TRP A 1 269 ? 10.043 -2.058 -11.195 1.00 96.62 269 TRP A CA 1
ATOM 1897 C C . TRP A 1 269 ? 9.448 -3.165 -12.073 1.00 96.62 269 TRP A C 1
ATOM 1899 O O . TRP A 1 269 ? 8.259 -3.145 -12.384 1.00 96.62 269 TRP A O 1
ATOM 1909 N N . ILE A 1 270 ? 10.246 -4.158 -12.480 1.00 97.94 270 ILE A N 1
ATOM 1910 C CA . ILE A 1 270 ? 9.726 -5.276 -13.276 1.00 97.94 270 ILE A CA 1
ATOM 1911 C C . ILE A 1 270 ? 8.719 -6.077 -12.447 1.00 97.94 270 ILE A C 1
ATOM 1913 O O . ILE A 1 270 ? 7.616 -6.332 -12.926 1.00 97.94 270 ILE A O 1
ATOM 1917 N N . LEU A 1 271 ? 9.059 -6.429 -11.202 1.00 94.94 271 LEU A N 1
ATOM 1918 C CA . LEU A 1 271 ? 8.185 -7.182 -10.294 1.00 94.94 271 LEU A CA 1
ATOM 1919 C C . LEU A 1 271 ? 6.866 -6.458 -10.000 1.00 94.94 271 LEU A C 1
ATOM 1921 O O . LEU A 1 271 ? 5.838 -7.117 -9.865 1.00 94.94 271 LEU A O 1
ATOM 1925 N N . SER A 1 272 ? 6.868 -5.124 -9.955 1.00 91.12 272 SER A N 1
ATOM 1926 C CA . SER A 1 272 ? 5.661 -4.312 -9.762 1.00 91.12 272 SER A CA 1
ATOM 1927 C C . SER A 1 272 ? 4.789 -4.178 -11.019 1.00 91.12 272 SER A C 1
ATOM 1929 O O . SER A 1 272 ? 3.787 -3.465 -11.003 1.00 91.12 272 SER A O 1
ATOM 1931 N N . GLY A 1 273 ? 5.133 -4.878 -12.105 1.00 95.00 273 GLY A N 1
ATOM 1932 C CA . GLY A 1 273 ? 4.375 -4.873 -13.356 1.00 95.00 273 GLY A CA 1
ATOM 1933 C C . GLY A 1 273 ? 4.902 -3.891 -14.401 1.00 95.00 273 GLY A C 1
ATOM 1934 O O . GLY A 1 273 ? 4.197 -3.611 -15.367 1.00 95.00 273 GLY A O 1
ATOM 1935 N N . ALA A 1 274 ? 6.133 -3.396 -14.241 1.00 96.81 274 ALA A N 1
ATOM 1936 C CA . ALA A 1 274 ? 6.819 -2.528 -15.194 1.00 96.81 274 ALA A CA 1
ATOM 1937 C C . ALA A 1 274 ? 5.987 -1.292 -15.593 1.00 96.81 274 ALA A C 1
ATOM 1939 O O . ALA A 1 274 ? 5.804 -1.005 -16.777 1.00 96.81 274 ALA A O 1
ATOM 1940 N N . GLY A 1 275 ? 5.448 -0.569 -14.605 1.00 95.06 275 GLY A N 1
ATOM 1941 C CA . GLY A 1 275 ? 4.628 0.630 -14.821 1.00 95.06 275 GLY A CA 1
ATOM 1942 C C . GLY A 1 275 ? 5.406 1.805 -15.429 1.00 95.06 275 GLY A C 1
ATOM 1943 O O . GLY A 1 275 ? 6.609 1.940 -15.208 1.00 95.06 275 GLY A O 1
ATOM 1944 N N . MET A 1 276 ? 4.732 2.648 -16.215 1.00 94.94 276 MET A N 1
ATOM 1945 C CA . MET A 1 276 ? 5.333 3.849 -16.815 1.00 94.94 276 MET A CA 1
ATOM 1946 C C . MET A 1 276 ? 5.630 4.924 -15.772 1.00 94.94 276 MET A C 1
ATOM 1948 O O . MET A 1 276 ? 4.731 5.203 -14.953 1.00 94.94 276 MET A O 1
#

Solvent-accessible surface area (backbone atoms only — not comparable to full-atom values): 14834 Å² total; per-residue (Å²): 138,88,88,84,88,81,88,82,75,89,76,86,84,81,75,82,81,71,69,80,70,62,45,73,44,58,49,76,81,36,86,36,34,60,44,72,73,74,40,41,32,47,67,52,32,28,50,54,44,50,56,91,69,53,38,36,34,41,35,43,30,62,42,53,61,67,28,49,29,30,48,34,35,15,70,26,77,41,80,41,79,36,59,96,67,20,72,13,45,45,40,54,23,91,44,64,12,60,42,72,92,56,68,43,59,17,36,93,79,7,36,46,74,45,77,47,55,43,73,56,38,50,32,79,90,46,67,41,59,66,55,58,56,42,53,44,26,35,36,42,40,30,54,40,52,53,100,90,42,83,38,28,33,24,26,22,21,32,38,38,67,26,38,60,71,74,50,30,36,57,80,57,45,36,57,46,42,66,37,66,29,48,76,32,73,22,51,37,65,40,18,14,90,88,26,87,62,73,45,53,28,47,91,45,46,72,48,27,47,68,51,28,58,77,25,68,45,76,46,81,74,39,62,90,38,27,30,29,35,62,53,31,48,91,64,6,46,53,51,34,22,59,74,32,86,76,22,97,52,73,66,40,38,44,70,87,35,40,62,66,49,66,63,66,58,53,43,50,16,20,52,70,46,51,43,104

Secondary structure (DSSP, 8-state):
-----------------------EESEEEEPPPB-TTSSB-EEEEEE-S-GGG--EEEEEESPPTT-EEEEEEESEEEEESSGGG-SS-EEEESS-EE-TTS-EE-GGGT-EEEEE-TT-EEETTEEEPPPTT-EEEEEEEEEEEETTEEEEEEPPEEEEEPPPPPP-IIIIIHHHHHSPBBTB--HHHHSSTT-TTS----SSHHHHHHHHBTPBP--GGGTT-BSB-TT-STTBHHHHHHH-SS-SSS--SSTTSB--S-HHHHHHHHHTT---

pLDDT: mean 91.06, std 15.49, range [32.44, 98.75]